Protein AF-A0ABD7RZV9-F1 (afdb_monomer_lite)

pLDDT: mean 81.33, std 14.02, range [40.16, 98.38]

Radius of gyration: 34.51 Å; chains: 1; bounding box: 76×41×91 Å

InterPro domains:
  IPR025518 Protein of unknown function DUF4406 [PF14359] (1-85)

Secondary structure (DSSP, 8-state):
-TTSGGGGHHHHHHHHHHHHHTT-----GGGG---TT--HHHHHHHHHHHHTT-SEEEE-TTGGG-HHHHHHHHHHHHTTPEEEE-TT--SHHHHHHHHHHHHHHHHHTT-----HHHHHHHHHHHHHHHHHHH----TTHHHHHHHHHHHHHHHHHHS-HHHHHHHHHHHHHHHHHHHHT--GGGHHHHHHTTPPPSS---TT----TT-EEE-SSSTT-EEEEEEEETTEEEEEETTSSEEEEETTS---EEPPHHHHHHHHHHHHHHHHHHHHHHHHHT--

Structure (mmCIF, N/CA/C/O backbone):
data_AF-A0ABD7RZV9-F1
#
_entry.id   AF-A0ABD7RZV9-F1
#
loop_
_atom_site.group_PDB
_atom_site.id
_atom_site.type_symbol
_atom_site.label_atom_id
_atom_site.label_alt_id
_atom_site.label_comp_id
_atom_site.label_asym_id
_atom_site.label_entity_id
_atom_site.label_seq_id
_atom_site.pdbx_PDB_ins_code
_atom_site.Cartn_x
_atom_site.Cartn_y
_atom_site.Cartn_z
_atom_site.occupancy
_atom_site.B_iso_or_equiv
_atom_site.auth_seq_id
_atom_site.auth_comp_id
_atom_site.auth_asym_id
_atom_site.auth_atom_id
_atom_site.pdbx_PDB_model_num
ATOM 1 N N . MET A 1 1 ? 38.520 4.201 -22.581 1.00 54.59 1 MET A N 1
ATOM 2 C CA . MET A 1 1 ? 38.656 2.888 -21.893 1.00 54.59 1 MET A CA 1
ATOM 3 C C . MET A 1 1 ? 39.807 2.926 -20.892 1.00 54.59 1 MET A C 1
ATOM 5 O O . MET A 1 1 ? 40.886 3.365 -21.260 1.00 54.59 1 MET A O 1
ATOM 9 N N . THR A 1 2 ? 39.611 2.494 -19.643 1.00 56.56 2 THR A N 1
ATOM 10 C CA . THR A 1 2 ? 40.670 2.506 -18.611 1.00 56.56 2 THR A CA 1
ATOM 11 C C . THR A 1 2 ? 41.682 1.376 -18.841 1.00 56.56 2 THR A C 1
ATOM 13 O O . THR A 1 2 ? 41.276 0.231 -19.028 1.00 56.56 2 THR A O 1
ATOM 16 N N . GLY A 1 3 ? 42.986 1.679 -18.806 1.00 54.19 3 GLY A N 1
ATOM 17 C CA . GLY A 1 3 ? 44.061 0.676 -18.904 1.00 54.19 3 GLY A CA 1
ATOM 18 C C . GLY A 1 3 ? 44.562 0.353 -20.320 1.00 54.19 3 GLY A C 1
ATOM 19 O O . GLY A 1 3 ? 45.281 -0.627 -20.487 1.00 54.19 3 GLY A O 1
ATOM 20 N N . ILE A 1 4 ? 44.198 1.158 -21.324 1.00 60.69 4 ILE A N 1
ATOM 21 C CA . ILE A 1 4 ? 44.723 1.098 -22.700 1.00 60.69 4 ILE A CA 1
ATOM 22 C C . ILE A 1 4 ? 45.396 2.444 -23.005 1.00 60.69 4 ILE A C 1
ATOM 24 O O . ILE A 1 4 ? 44.904 3.477 -22.544 1.00 60.69 4 ILE A O 1
ATOM 28 N N . GLU A 1 5 ? 46.506 2.428 -23.751 1.00 56.06 5 GLU A N 1
ATOM 29 C CA . GLU A 1 5 ? 47.222 3.636 -24.194 1.00 56.06 5 GLU A CA 1
ATOM 30 C C . GLU A 1 5 ? 46.260 4.628 -24.875 1.00 56.06 5 GLU A C 1
ATOM 32 O O . GLU A 1 5 ? 45.360 4.228 -25.621 1.00 56.06 5 GLU A O 1
ATOM 37 N N . ASP A 1 6 ? 46.383 5.911 -24.522 1.00 60.53 6 ASP A N 1
ATOM 38 C CA . ASP A 1 6 ? 45.509 7.011 -24.963 1.00 60.53 6 ASP A CA 1
ATOM 39 C C . ASP A 1 6 ? 44.002 6.734 -24.830 1.00 60.53 6 ASP A C 1
ATOM 41 O O . ASP A 1 6 ? 43.185 7.211 -25.617 1.00 60.53 6 ASP A O 1
ATOM 45 N N . PHE A 1 7 ? 43.614 5.908 -23.851 1.00 67.12 7 PHE A N 1
ATOM 46 C CA . PHE A 1 7 ? 42.230 5.489 -23.604 1.00 67.12 7 PHE A CA 1
ATOM 47 C C . PHE A 1 7 ? 41.534 4.839 -24.814 1.00 67.12 7 PHE A C 1
ATOM 49 O O . PHE A 1 7 ? 40.302 4.709 -24.809 1.00 67.12 7 PHE A O 1
ATOM 56 N N . ASN A 1 8 ? 42.320 4.364 -25.790 1.00 78.56 8 ASN A N 1
ATOM 57 C CA . ASN A 1 8 ? 41.908 3.859 -27.103 1.00 78.56 8 ASN A CA 1
ATOM 58 C C . ASN A 1 8 ? 41.331 4.914 -28.073 1.00 78.56 8 ASN A C 1
ATOM 60 O O . ASN A 1 8 ? 40.741 4.541 -29.090 1.00 78.56 8 ASN A O 1
ATOM 64 N N . PHE A 1 9 ? 41.495 6.213 -27.800 1.00 80.75 9 PHE A N 1
ATOM 65 C CA . PHE A 1 9 ? 40.998 7.286 -28.673 1.00 80.75 9 PHE A CA 1
ATOM 66 C C . PHE A 1 9 ? 41.466 7.179 -30.134 1.00 80.75 9 PHE A C 1
ATOM 68 O O . PHE A 1 9 ? 40.628 7.368 -31.016 1.00 80.75 9 PHE A O 1
ATOM 75 N N . PRO A 1 10 ? 42.724 6.799 -30.449 1.00 84.81 10 PRO A N 1
ATOM 76 C CA . PRO A 1 10 ? 43.156 6.671 -31.842 1.00 84.81 10 PRO A CA 1
ATOM 77 C C . PRO A 1 10 ? 42.338 5.653 -32.648 1.00 84.81 10 PRO A C 1
ATOM 79 O O . PRO A 1 10 ? 41.978 5.918 -33.793 1.00 84.81 10 PRO A O 1
ATOM 82 N N . ALA A 1 11 ? 41.996 4.508 -32.050 1.00 84.75 11 ALA A N 1
ATOM 83 C CA . ALA A 1 11 ? 41.201 3.480 -32.721 1.00 84.75 11 ALA A CA 1
ATOM 84 C C . ALA A 1 11 ? 39.736 3.908 -32.902 1.00 84.75 11 ALA A C 1
ATOM 86 O O . ALA A 1 11 ? 39.142 3.637 -33.944 1.00 84.75 11 ALA A O 1
ATOM 87 N N . PHE A 1 12 ? 39.172 4.602 -31.909 1.00 86.50 12 PHE A N 1
ATOM 88 C CA . PHE A 1 12 ? 37.838 5.196 -32.002 1.00 86.50 12 PHE A CA 1
ATOM 89 C C . PHE A 1 12 ? 37.755 6.237 -33.118 1.00 86.50 12 PHE A C 1
ATOM 91 O O . PHE A 1 12 ? 36.868 6.154 -33.965 1.00 86.50 12 PHE A O 1
ATOM 98 N N . ASN A 1 13 ? 38.716 7.159 -33.171 1.00 89.38 13 ASN A N 1
ATOM 99 C CA . ASN A 1 13 ? 38.743 8.223 -34.170 1.00 89.38 13 ASN A CA 1
ATOM 100 C C . ASN A 1 13 ? 38.945 7.664 -35.584 1.00 89.38 13 ASN A C 1
ATOM 102 O O . ASN A 1 13 ? 38.198 8.017 -36.490 1.00 89.38 13 ASN A O 1
ATOM 106 N N . ALA A 1 14 ? 39.881 6.724 -35.764 1.00 89.75 14 ALA A N 1
ATOM 107 C CA . ALA A 1 14 ? 40.130 6.110 -37.067 1.00 89.75 14 ALA A CA 1
ATOM 108 C C . ALA A 1 14 ? 38.897 5.373 -37.622 1.00 89.75 14 ALA A C 1
ATOM 110 O O . ALA A 1 14 ? 38.581 5.486 -38.809 1.00 89.75 14 ALA A O 1
ATOM 111 N N . GLU A 1 15 ? 38.178 4.630 -36.776 1.00 91.06 15 GLU A N 1
ATOM 112 C CA . GLU A 1 15 ? 36.963 3.936 -37.209 1.00 91.06 15 GLU A CA 1
ATOM 113 C C . GLU A 1 15 ? 35.794 4.906 -37.421 1.00 91.06 15 GLU A C 1
ATOM 115 O O . GLU A 1 15 ? 35.028 4.740 -38.375 1.00 91.06 15 GLU A O 1
ATOM 120 N N . ALA A 1 16 ? 35.674 5.946 -36.588 1.00 90.69 16 ALA A N 1
ATOM 121 C CA . ALA A 1 16 ? 34.673 6.991 -36.767 1.00 90.69 16 ALA A CA 1
ATOM 122 C C . ALA A 1 16 ? 34.855 7.711 -38.108 1.00 90.69 16 ALA A C 1
ATOM 124 O O . ALA A 1 16 ? 33.886 7.874 -38.848 1.00 90.69 16 ALA A O 1
ATOM 125 N N . ASP A 1 17 ? 36.089 8.054 -38.474 1.00 92.12 17 ASP A N 1
ATOM 126 C CA . ASP A 1 17 ? 36.405 8.677 -39.760 1.00 92.12 17 ASP A CA 1
ATOM 127 C C . ASP A 1 17 ? 36.071 7.753 -40.934 1.00 92.12 17 ASP A C 1
ATOM 129 O O . ASP A 1 17 ? 35.474 8.189 -41.922 1.00 92.12 17 ASP A O 1
ATOM 133 N N . ARG A 1 18 ? 36.366 6.452 -40.812 1.00 92.88 18 ARG A N 1
ATOM 134 C CA . ARG A 1 18 ? 36.002 5.452 -41.826 1.00 92.88 18 ARG A CA 1
ATOM 135 C C . ARG A 1 18 ? 34.487 5.361 -42.029 1.00 92.88 18 ARG A C 1
ATOM 137 O O . ARG A 1 18 ? 34.021 5.268 -43.164 1.00 92.88 18 ARG A O 1
ATOM 144 N N . LEU A 1 19 ? 33.714 5.368 -40.944 1.00 91.38 19 LEU A N 1
ATOM 145 C CA . LEU A 1 19 ? 32.250 5.301 -40.987 1.00 91.38 19 LEU A CA 1
ATOM 146 C C . LEU A 1 19 ? 31.634 6.603 -41.519 1.00 91.38 19 LEU A C 1
ATOM 148 O O . LEU A 1 19 ? 30.738 6.547 -42.364 1.00 91.38 19 LEU A O 1
ATOM 152 N N . ARG A 1 20 ? 32.163 7.761 -41.106 1.00 93.62 20 ARG A N 1
ATOM 153 C CA . ARG A 1 20 ? 31.780 9.080 -41.636 1.00 93.62 20 ARG A CA 1
ATOM 154 C C . ARG A 1 20 ? 32.045 9.166 -43.139 1.00 93.62 20 ARG A C 1
ATOM 156 O O . ARG A 1 20 ? 31.161 9.565 -43.892 1.00 93.62 20 ARG A O 1
ATOM 163 N N . ALA A 1 21 ? 33.205 8.695 -43.602 1.00 91.19 21 ALA A N 1
ATOM 164 C CA . ALA A 1 21 ? 33.534 8.615 -45.029 1.00 91.19 21 ALA A CA 1
ATOM 165 C C . ALA A 1 21 ? 32.600 7.673 -45.814 1.00 91.19 21 ALA A C 1
ATOM 167 O O . ALA A 1 21 ? 32.372 7.877 -47.005 1.00 91.19 21 ALA A O 1
ATOM 168 N N . ALA A 1 22 ? 32.026 6.666 -45.151 1.00 88.94 22 ALA A N 1
ATOM 169 C CA . ALA A 1 22 ? 31.010 5.780 -45.716 1.00 88.94 22 ALA A CA 1
ATOM 170 C C . ALA A 1 22 ? 29.576 6.354 -45.650 1.00 88.94 22 ALA A C 1
ATOM 172 O O . ALA A 1 22 ? 28.632 5.655 -46.021 1.00 88.94 22 ALA A O 1
ATOM 173 N N . GLY A 1 23 ? 29.405 7.603 -45.198 1.00 91.31 23 GLY A N 1
ATOM 174 C CA . GLY A 1 23 ? 28.132 8.329 -45.189 1.00 91.31 23 GLY A CA 1
ATOM 175 C C . GLY A 1 23 ? 27.309 8.200 -43.904 1.00 91.31 23 GLY A C 1
ATOM 176 O O . GLY A 1 23 ? 26.142 8.585 -43.902 1.00 91.31 23 GLY A O 1
ATOM 177 N N . TRP A 1 24 ? 27.880 7.662 -42.824 1.00 90.38 24 TRP A N 1
ATOM 178 C CA . TRP A 1 24 ? 27.190 7.554 -41.536 1.00 90.38 24 TRP A CA 1
ATOM 179 C C . TRP A 1 24 ? 27.375 8.819 -40.695 1.00 90.38 24 TRP A C 1
ATOM 181 O O . TRP A 1 24 ? 28.471 9.377 -40.634 1.00 90.38 24 TRP A O 1
ATOM 191 N N . HIS A 1 25 ? 26.324 9.231 -39.982 1.00 89.88 25 HIS A N 1
ATOM 192 C CA . HIS A 1 25 ? 26.490 10.103 -38.818 1.00 89.88 25 HIS A CA 1
ATOM 193 C C . HIS A 1 25 ? 27.041 9.257 -37.670 1.00 89.88 25 HIS A C 1
ATOM 195 O O . HIS A 1 25 ? 26.499 8.190 -37.384 1.00 89.88 25 HIS A O 1
ATOM 201 N N . VAL A 1 26 ? 28.149 9.686 -37.064 1.00 91.69 26 VAL A N 1
ATOM 202 C CA . VAL A 1 26 ? 28.866 8.876 -36.068 1.00 91.69 26 VAL A CA 1
ATOM 203 C C . VAL A 1 26 ? 28.998 9.634 -34.766 1.00 91.69 26 VAL A C 1
ATOM 205 O O . VAL A 1 26 ? 29.705 10.643 -34.695 1.00 91.69 26 VAL A O 1
ATOM 208 N N . GLU A 1 27 ? 28.371 9.055 -33.749 1.00 92.06 27 GLU A N 1
ATOM 209 C CA . GLU A 1 27 ? 28.545 9.404 -32.351 1.00 92.06 27 GLU A CA 1
ATOM 210 C C . GLU A 1 27 ? 29.715 8.624 -31.758 1.00 92.06 27 GLU A C 1
ATOM 212 O O . GLU A 1 27 ? 29.657 7.402 -31.619 1.00 92.06 27 GLU A O 1
ATOM 217 N N . ASN A 1 28 ? 30.806 9.330 -31.462 1.00 88.88 28 ASN A N 1
ATOM 218 C CA . ASN A 1 28 ? 32.051 8.736 -30.996 1.00 88.88 28 ASN A CA 1
ATOM 219 C C . ASN A 1 28 ? 32.328 9.149 -29.538 1.00 88.88 28 ASN A C 1
ATOM 221 O O . ASN A 1 28 ? 32.554 10.334 -29.291 1.00 88.88 28 ASN A O 1
ATOM 225 N N . PRO A 1 29 ? 32.391 8.202 -28.582 1.00 81.12 29 PRO A N 1
ATOM 226 C CA . PRO A 1 29 ? 32.721 8.491 -27.182 1.00 81.12 29 PRO A CA 1
ATOM 227 C C . PRO A 1 29 ? 34.045 9.248 -26.997 1.00 81.12 29 PRO A C 1
ATOM 229 O O . PRO A 1 29 ? 34.197 10.034 -26.064 1.00 81.12 29 PRO A O 1
ATOM 232 N N . ALA A 1 30 ? 35.012 9.053 -27.904 1.00 82.69 30 ALA A N 1
ATOM 233 C CA . ALA A 1 30 ? 36.295 9.752 -27.852 1.00 82.69 30 ALA A CA 1
ATOM 234 C C . ALA A 1 30 ? 36.187 11.261 -28.146 1.00 82.69 30 ALA A C 1
ATOM 236 O O . ALA A 1 30 ? 37.068 12.014 -27.731 1.00 82.69 30 ALA A O 1
ATOM 237 N N . ASP A 1 31 ? 35.106 11.717 -28.791 1.00 81.12 31 ASP A N 1
ATOM 238 C CA . ASP A 1 31 ? 34.886 13.138 -29.093 1.00 81.12 31 ASP A CA 1
ATOM 239 C C . ASP A 1 31 ? 34.596 13.951 -27.813 1.00 81.12 31 ASP A C 1
ATOM 241 O O . ASP A 1 31 ? 34.805 15.164 -27.791 1.00 81.12 31 ASP A O 1
ATOM 245 N N . HIS A 1 32 ? 34.159 13.296 -26.728 1.00 75.94 32 HIS A N 1
ATOM 246 C CA . HIS A 1 32 ? 33.941 13.943 -25.430 1.00 75.94 32 HIS A CA 1
ATOM 247 C C . HIS A 1 32 ? 35.252 14.321 -24.719 1.00 75.94 32 HIS A C 1
ATOM 249 O O . HIS A 1 32 ? 35.274 15.237 -23.898 1.00 75.94 32 HIS A O 1
ATOM 255 N N . GLY A 1 33 ? 36.358 13.651 -25.065 1.00 75.69 33 GLY A N 1
ATOM 256 C CA . GLY A 1 33 ? 37.677 13.909 -24.495 1.00 75.69 33 GLY A CA 1
ATOM 257 C C . GLY A 1 33 ? 37.765 13.647 -22.988 1.00 75.69 33 GLY A C 1
ATOM 258 O O . GLY A 1 33 ? 36.988 12.882 -22.419 1.00 75.69 33 GLY A O 1
ATOM 259 N N . HIS A 1 34 ? 38.760 14.260 -22.345 1.00 75.25 34 HIS A N 1
ATOM 260 C CA . HIS A 1 34 ? 38.922 14.227 -20.893 1.00 75.25 34 HIS A CA 1
ATOM 261 C C . HIS A 1 34 ? 38.313 15.486 -20.269 1.00 75.25 34 HIS A C 1
ATOM 263 O O . HIS A 1 34 ? 38.698 16.602 -20.619 1.00 75.25 34 HIS A O 1
ATOM 269 N N . VAL A 1 35 ? 37.403 15.296 -19.318 1.00 75.75 35 VAL A N 1
ATOM 270 C CA . VAL A 1 35 ? 36.774 16.355 -18.526 1.00 75.75 35 VAL A CA 1
ATOM 271 C C . VAL A 1 35 ? 37.364 16.345 -17.116 1.00 75.75 35 VAL A C 1
ATOM 273 O O . VAL A 1 35 ? 37.349 15.320 -16.430 1.00 75.75 35 VAL A O 1
ATOM 276 N N . ASP A 1 36 ? 37.894 17.489 -16.678 1.00 75.44 36 ASP A N 1
ATOM 277 C CA . ASP A 1 36 ? 38.502 17.631 -15.353 1.00 75.44 36 ASP A CA 1
ATOM 278 C C . ASP A 1 36 ? 37.483 17.363 -14.239 1.00 75.44 36 ASP A C 1
ATOM 280 O O . ASP A 1 36 ? 36.416 17.973 -14.180 1.00 75.44 36 ASP A O 1
ATOM 284 N N . GLY A 1 37 ? 37.830 16.441 -13.337 1.00 74.06 37 GLY A N 1
ATOM 285 C CA . GLY A 1 37 ? 36.985 16.051 -12.206 1.00 74.06 37 GLY A CA 1
ATOM 286 C C . GLY A 1 37 ? 35.845 15.084 -12.542 1.00 74.06 37 GLY A C 1
ATOM 287 O O . GLY A 1 37 ? 35.109 14.718 -11.631 1.00 74.06 37 GLY A O 1
ATOM 288 N N . ALA A 1 38 ? 35.698 14.650 -13.797 1.00 69.00 38 ALA A N 1
ATOM 289 C CA . ALA A 1 38 ? 34.676 13.677 -14.175 1.00 69.00 38 ALA A CA 1
ATOM 290 C C . ALA A 1 38 ? 35.039 12.260 -13.708 1.00 69.00 38 ALA A C 1
ATOM 292 O O . ALA A 1 38 ? 36.156 11.774 -13.920 1.00 69.00 38 ALA A O 1
ATOM 293 N N . GLU A 1 39 ? 34.070 11.571 -13.110 1.00 77.31 39 GLU A N 1
ATOM 294 C CA . GLU A 1 39 ? 34.203 10.173 -12.721 1.00 77.31 39 GLU A CA 1
ATOM 295 C C . GLU A 1 39 ? 33.678 9.239 -13.818 1.00 77.31 39 GLU A C 1
ATOM 297 O O . GLU A 1 39 ? 32.959 9.630 -14.735 1.00 77.31 39 GLU A O 1
ATOM 302 N N . TRP A 1 40 ? 33.991 7.945 -13.709 1.00 75.75 40 TRP A N 1
ATOM 303 C CA . TRP A 1 40 ? 33.533 6.927 -14.664 1.00 75.75 40 TRP A CA 1
ATOM 304 C C . TRP A 1 40 ? 32.010 6.941 -14.891 1.00 75.75 40 TRP A C 1
ATOM 306 O O . TRP A 1 40 ? 31.549 6.668 -15.998 1.00 75.75 40 TRP A O 1
ATOM 316 N N . ALA A 1 41 ? 31.231 7.267 -13.856 1.00 73.44 41 ALA A N 1
ATOM 317 C CA . ALA A 1 41 ? 29.778 7.364 -13.953 1.00 73.44 41 ALA A CA 1
ATOM 318 C C . ALA A 1 41 ? 29.308 8.545 -14.821 1.00 73.44 41 ALA A C 1
ATOM 320 O O . ALA A 1 41 ? 28.238 8.453 -15.421 1.00 73.44 41 ALA A O 1
ATOM 321 N N . ASP A 1 42 ? 30.082 9.627 -14.907 1.00 77.00 42 ASP A N 1
ATOM 322 C CA . ASP A 1 42 ? 29.744 10.801 -15.717 1.00 77.00 42 ASP A CA 1
ATOM 323 C C . ASP A 1 42 ? 29.959 10.511 -17.202 1.00 77.00 42 ASP A C 1
ATOM 325 O O . ASP A 1 42 ? 29.051 10.731 -18.005 1.00 77.00 42 ASP A O 1
ATOM 329 N N . TYR A 1 43 ? 31.095 9.892 -17.543 1.00 78.00 43 TYR A N 1
ATOM 330 C CA . TYR A 1 43 ? 31.360 9.397 -18.898 1.00 78.00 43 TYR A CA 1
ATOM 331 C C . TYR A 1 43 ? 30.299 8.390 -19.344 1.00 78.00 43 TYR A C 1
ATOM 333 O O . TYR A 1 43 ? 29.726 8.526 -20.418 1.00 78.00 43 TYR A O 1
ATOM 341 N N . LEU A 1 44 ? 29.942 7.436 -18.478 1.00 78.50 44 LEU A N 1
ATOM 342 C CA . LEU A 1 44 ? 28.918 6.449 -18.810 1.00 78.50 44 LEU A CA 1
ATOM 343 C C . LEU A 1 44 ? 27.535 7.081 -19.038 1.00 78.50 44 LEU A C 1
ATOM 345 O O . LEU A 1 44 ? 26.809 6.661 -19.934 1.00 78.50 44 LEU A O 1
ATOM 349 N N . ARG A 1 45 ? 27.141 8.084 -18.240 1.00 77.75 45 ARG A N 1
ATOM 350 C CA . ARG A 1 45 ? 25.872 8.804 -18.454 1.00 77.75 45 ARG A CA 1
ATOM 351 C C . ARG A 1 45 ? 25.864 9.545 -19.783 1.00 77.75 45 ARG A C 1
ATOM 353 O O . ARG A 1 45 ? 24.846 9.520 -20.473 1.00 77.75 45 ARG A O 1
ATOM 360 N N . TYR A 1 46 ? 26.977 10.189 -20.122 1.00 80.00 46 TYR A N 1
ATOM 361 C CA . TYR A 1 46 ? 27.143 10.852 -21.407 1.00 80.00 46 TYR A CA 1
ATOM 362 C C . TYR A 1 46 ? 27.009 9.852 -22.562 1.00 80.00 46 TYR A C 1
ATOM 364 O O . TYR A 1 46 ? 26.186 10.060 -23.455 1.00 80.00 46 TYR A O 1
ATOM 372 N N . ASP A 1 47 ? 27.728 8.731 -22.492 1.00 82.19 47 ASP A N 1
ATOM 373 C CA . ASP A 1 47 ? 27.735 7.704 -23.536 1.00 82.19 47 ASP A CA 1
ATOM 374 C C . ASP A 1 47 ? 26.354 7.054 -23.712 1.00 82.19 47 ASP A C 1
ATOM 376 O O . ASP A 1 47 ? 25.880 6.914 -24.838 1.00 82.19 47 ASP A O 1
ATOM 380 N N . ILE A 1 48 ? 25.639 6.753 -22.619 1.00 84.38 48 ILE A N 1
ATOM 381 C CA . ILE A 1 48 ? 24.260 6.233 -22.675 1.00 84.38 48 ILE A CA 1
ATOM 382 C C . ILE A 1 48 ? 23.308 7.250 -23.314 1.00 84.38 48 ILE A C 1
ATOM 384 O O . ILE A 1 48 ? 22.461 6.873 -24.127 1.00 84.38 48 ILE A O 1
ATOM 388 N N . TRP A 1 49 ? 23.432 8.536 -22.969 1.00 81.38 49 TRP A N 1
ATOM 389 C CA . TRP A 1 49 ? 22.597 9.580 -23.561 1.00 81.38 49 TRP A CA 1
ATOM 390 C C . TRP A 1 49 ? 22.836 9.711 -25.070 1.00 81.38 49 TRP A C 1
ATOM 392 O O . TRP A 1 49 ? 21.867 9.777 -25.825 1.00 81.38 49 TRP A O 1
ATOM 402 N N . ARG A 1 50 ? 24.098 9.687 -25.526 1.00 84.38 50 ARG A N 1
ATOM 403 C CA . ARG A 1 50 ? 24.423 9.692 -26.965 1.00 84.38 50 ARG A CA 1
ATOM 404 C C . ARG A 1 50 ? 23.912 8.432 -27.650 1.00 84.38 50 ARG A C 1
ATOM 406 O O . ARG A 1 50 ? 23.264 8.529 -28.688 1.00 84.38 50 ARG A O 1
ATOM 413 N N . LEU A 1 51 ? 24.133 7.266 -27.046 1.00 88.50 51 LEU A N 1
ATOM 414 C CA . LEU A 1 51 ? 23.693 5.983 -27.585 1.00 88.50 51 LEU A CA 1
ATOM 415 C C . LEU A 1 51 ? 22.179 5.946 -27.821 1.00 88.50 51 LEU A C 1
ATOM 417 O O . LEU A 1 51 ? 21.743 5.445 -28.853 1.00 88.50 51 LEU A O 1
ATOM 421 N N . ALA A 1 52 ? 21.386 6.526 -26.915 1.00 83.00 52 ALA A N 1
ATOM 422 C CA . ALA A 1 52 ? 19.930 6.606 -27.047 1.00 83.00 52 ALA A CA 1
ATOM 423 C C . ALA A 1 52 ? 19.456 7.427 -28.265 1.00 83.00 52 ALA A C 1
ATOM 425 O O . ALA A 1 52 ? 18.291 7.329 -28.648 1.00 83.00 52 ALA A O 1
ATOM 426 N N . THR A 1 53 ? 20.334 8.232 -28.872 1.00 84.38 53 THR A N 1
ATOM 427 C CA . THR A 1 53 ? 20.047 8.990 -30.102 1.00 84.38 53 THR A CA 1
ATOM 428 C C . THR A 1 53 ? 20.429 8.249 -31.386 1.00 84.38 53 THR A C 1
ATOM 430 O O . THR A 1 53 ? 20.126 8.737 -32.470 1.00 84.38 53 THR A O 1
ATOM 433 N N . CYS A 1 54 ? 21.072 7.084 -31.284 1.00 88.38 54 CYS A N 1
ATOM 434 C CA . CYS A 1 54 ? 21.578 6.318 -32.421 1.00 88.38 54 CYS A CA 1
ATOM 435 C C . CYS A 1 54 ? 20.610 5.202 -32.850 1.00 88.38 54 CYS A C 1
ATOM 437 O O . CYS A 1 54 ? 19.857 4.659 -32.047 1.00 88.38 54 CYS A O 1
ATOM 439 N N . GLU A 1 55 ? 20.705 4.761 -34.107 1.00 88.38 55 GLU A N 1
ATOM 440 C CA . GLU A 1 55 ? 19.953 3.604 -34.629 1.00 88.38 55 GLU A CA 1
ATOM 441 C C . GLU A 1 55 ? 20.769 2.298 -34.654 1.00 88.38 55 GLU A C 1
ATOM 443 O O . GLU A 1 55 ? 20.238 1.202 -34.879 1.00 88.38 55 GLU A O 1
ATOM 448 N N . ALA A 1 56 ? 22.085 2.400 -34.467 1.00 91.00 56 ALA A N 1
ATOM 449 C CA . ALA A 1 56 ? 23.013 1.279 -34.478 1.00 91.00 56 ALA A CA 1
ATOM 450 C C . ALA A 1 56 ? 24.176 1.518 -33.511 1.00 91.00 56 ALA A C 1
ATOM 452 O O . ALA A 1 56 ? 24.606 2.654 -33.321 1.00 91.00 56 ALA A O 1
ATOM 453 N N . ILE A 1 57 ? 24.714 0.434 -32.953 1.00 93.56 57 ILE A N 1
ATOM 454 C CA . ILE A 1 57 ? 25.973 0.440 -32.202 1.00 93.56 57 ILE A CA 1
ATOM 455 C C . ILE A 1 57 ? 27.041 -0.294 -33.015 1.00 93.56 57 ILE A C 1
ATOM 457 O O . ILE A 1 57 ? 26.765 -1.339 -33.608 1.00 93.56 57 ILE A O 1
ATOM 461 N N . HIS A 1 58 ? 28.258 0.249 -33.068 1.00 93.12 58 HIS A N 1
ATOM 462 C CA . HIS A 1 58 ? 29.372 -0.333 -33.819 1.00 93.12 58 HIS A CA 1
ATOM 463 C C . HIS A 1 58 ? 30.561 -0.614 -32.900 1.00 93.12 58 HIS A C 1
ATOM 465 O O . HIS A 1 58 ? 31.100 0.295 -32.275 1.00 93.12 58 HIS A O 1
ATOM 471 N N . LEU A 1 59 ? 30.956 -1.883 -32.800 1.00 93.06 59 LEU A N 1
ATOM 472 C CA . LEU A 1 59 ? 31.857 -2.379 -31.760 1.00 93.06 59 LEU A CA 1
ATOM 473 C C . LEU A 1 59 ? 33.267 -2.640 -32.286 1.00 93.06 59 LEU A C 1
ATOM 475 O O . LEU A 1 59 ? 33.457 -3.310 -33.302 1.00 93.06 59 LEU A O 1
ATOM 479 N N . LEU A 1 60 ? 34.264 -2.148 -31.549 1.00 91.00 60 LEU A N 1
ATOM 480 C CA . LEU A 1 60 ? 35.686 -2.339 -31.841 1.00 91.00 60 LEU A CA 1
ATOM 481 C C . LEU A 1 60 ? 36.236 -3.657 -31.258 1.00 91.00 60 LEU A C 1
ATOM 483 O O . LEU A 1 60 ? 35.647 -4.227 -30.333 1.00 91.00 60 LEU A O 1
ATOM 487 N N . PRO A 1 61 ? 37.384 -4.161 -31.754 1.00 89.56 61 PRO A N 1
ATOM 488 C CA . PRO A 1 61 ? 38.028 -5.342 -31.187 1.00 89.56 61 PRO A CA 1
ATOM 489 C C . PRO A 1 61 ? 38.293 -5.207 -29.682 1.00 89.56 61 PRO A C 1
ATOM 491 O O . PRO A 1 61 ? 38.791 -4.188 -29.210 1.00 89.56 61 PRO A O 1
ATOM 494 N N . GLY A 1 62 ? 37.969 -6.254 -28.919 1.00 82.88 62 GLY A N 1
ATOM 495 C CA . GLY A 1 62 ? 38.154 -6.276 -27.465 1.00 82.88 62 GLY A CA 1
ATOM 496 C C . GLY A 1 62 ? 37.037 -5.618 -26.646 1.00 82.88 62 GLY A C 1
ATOM 497 O O . GLY A 1 62 ? 37.167 -5.562 -25.420 1.00 82.88 62 GLY A O 1
ATOM 498 N N . TRP A 1 63 ? 35.940 -5.172 -27.276 1.00 87.00 63 TRP A N 1
ATOM 499 C CA . TRP A 1 63 ? 34.792 -4.535 -26.612 1.00 87.00 63 TRP A CA 1
ATOM 500 C C . TRP A 1 63 ? 34.262 -5.322 -25.399 1.00 87.00 63 TRP A C 1
ATOM 502 O O . TRP A 1 63 ? 33.942 -4.733 -24.369 1.00 87.00 63 TRP A O 1
ATOM 512 N N . GLN A 1 64 ? 34.266 -6.655 -25.455 1.00 81.94 64 GLN A N 1
ATOM 513 C CA . GLN A 1 64 ? 33.775 -7.549 -24.401 1.00 81.94 64 GLN A CA 1
ATOM 514 C C . GLN A 1 64 ? 34.565 -7.453 -23.082 1.00 81.94 64 GLN A C 1
ATOM 516 O O . GLN A 1 64 ? 34.080 -7.833 -22.011 1.00 81.94 64 GLN A O 1
ATOM 521 N N . LYS A 1 65 ? 35.796 -6.934 -23.138 1.00 79.69 65 LYS A N 1
ATOM 522 C CA . LYS A 1 65 ? 36.635 -6.697 -21.954 1.00 79.69 65 LYS A CA 1
ATOM 523 C C . LYS A 1 65 ? 36.289 -5.375 -21.265 1.00 79.69 65 LYS A C 1
ATOM 525 O O . LYS A 1 65 ? 36.599 -5.205 -20.089 1.00 79.69 65 LYS A O 1
ATOM 530 N N . CYS A 1 66 ? 35.621 -4.456 -21.963 1.00 79.19 66 CYS A N 1
ATOM 531 C CA . CYS A 1 66 ? 35.217 -3.167 -21.422 1.00 79.19 66 CYS A CA 1
ATOM 532 C C . CYS A 1 66 ? 33.881 -3.286 -20.677 1.00 79.19 66 CYS A C 1
ATOM 534 O O . CYS A 1 66 ? 32.877 -3.751 -21.215 1.00 79.19 66 CYS A O 1
ATOM 536 N N . ARG A 1 67 ? 33.856 -2.844 -19.414 1.00 78.44 67 ARG A N 1
ATOM 537 C CA . ARG A 1 67 ? 32.631 -2.840 -18.601 1.00 78.44 67 ARG A CA 1
ATOM 538 C C . ARG A 1 67 ? 31.554 -1.914 -19.180 1.00 78.44 67 ARG A C 1
ATOM 540 O O . ARG A 1 67 ? 30.397 -2.308 -19.185 1.00 78.44 67 ARG A O 1
ATOM 547 N N . GLY A 1 68 ? 31.940 -0.732 -19.668 1.00 80.12 68 GLY A N 1
ATOM 548 C CA . GLY A 1 68 ? 31.023 0.238 -20.286 1.00 80.12 68 GLY A CA 1
ATOM 549 C C . GLY A 1 68 ? 30.435 -0.277 -21.599 1.00 80.12 68 GLY A C 1
ATOM 550 O O . GLY A 1 68 ? 29.221 -0.389 -21.712 1.00 80.12 68 GLY A O 1
ATOM 551 N N . ALA A 1 69 ? 31.288 -0.745 -22.518 1.00 84.00 69 ALA A N 1
ATOM 552 C CA . ALA A 1 69 ? 30.841 -1.243 -23.822 1.00 84.00 69 ALA A CA 1
ATOM 553 C C . ALA A 1 69 ? 29.853 -2.417 -23.708 1.00 84.00 69 ALA A C 1
ATOM 555 O O . ALA A 1 69 ? 28.890 -2.492 -24.458 1.00 84.00 69 ALA A O 1
ATOM 556 N N . LYS A 1 70 ? 30.035 -3.324 -22.736 1.00 85.12 70 LYS A N 1
ATOM 557 C CA . LYS A 1 70 ? 29.055 -4.396 -22.484 1.00 85.12 70 LYS A CA 1
ATOM 558 C C . LYS A 1 70 ? 27.680 -3.869 -22.069 1.00 85.12 70 LYS A C 1
ATOM 560 O O . LYS A 1 70 ? 26.671 -4.442 -22.468 1.00 85.12 70 LYS A O 1
ATOM 565 N N . LEU A 1 71 ? 27.642 -2.807 -21.265 1.00 82.88 71 LEU A N 1
ATOM 566 C CA . LEU A 1 71 ? 26.391 -2.186 -20.838 1.00 82.88 71 LEU A CA 1
ATOM 567 C C . LEU A 1 71 ? 25.712 -1.456 -22.003 1.00 82.88 71 LEU A C 1
ATOM 569 O O . LEU A 1 71 ? 24.510 -1.600 -22.195 1.00 82.88 71 LEU A O 1
ATOM 573 N N . GLU A 1 72 ? 26.484 -0.736 -22.813 1.00 88.06 72 GLU A N 1
ATOM 574 C CA . GLU A 1 72 ? 26.000 -0.062 -24.022 1.00 88.06 72 GLU A CA 1
ATOM 575 C C . GLU A 1 72 ? 25.423 -1.055 -25.037 1.00 88.06 72 GLU A C 1
ATOM 577 O O . GLU A 1 72 ? 24.337 -0.831 -25.558 1.00 88.06 72 GLU A O 1
ATOM 582 N N . VAL A 1 73 ? 26.085 -2.194 -25.267 1.00 88.56 73 VAL A N 1
ATOM 583 C CA . VAL A 1 73 ? 25.563 -3.260 -26.142 1.00 88.56 73 VAL A CA 1
ATOM 584 C C . VAL A 1 73 ? 24.234 -3.801 -25.632 1.00 88.56 73 VAL A C 1
ATOM 586 O O . VAL A 1 73 ? 23.301 -3.972 -26.414 1.00 88.56 73 VAL A O 1
ATOM 589 N N . HIS A 1 74 ? 24.119 -4.020 -24.322 1.00 84.31 74 HIS A N 1
ATOM 590 C CA . HIS A 1 74 ? 22.868 -4.465 -23.719 1.00 84.31 74 HIS A CA 1
ATOM 591 C C . HIS A 1 74 ? 21.736 -3.444 -23.920 1.00 84.31 74 HIS A C 1
ATOM 593 O O . HIS A 1 74 ? 20.645 -3.816 -24.350 1.00 84.31 74 HIS A O 1
ATOM 599 N N . ILE A 1 75 ? 22.002 -2.156 -23.676 1.00 84.44 75 ILE A N 1
ATOM 600 C CA . ILE A 1 75 ? 21.033 -1.073 -23.903 1.00 84.44 75 ILE A CA 1
ATOM 601 C C . ILE A 1 75 ? 20.642 -1.005 -25.384 1.00 84.44 75 ILE A C 1
ATOM 603 O O . ILE A 1 75 ? 19.456 -0.980 -25.700 1.00 84.44 75 ILE A O 1
ATOM 607 N N . ALA A 1 76 ? 21.617 -1.043 -26.294 1.00 87.12 76 ALA A N 1
ATOM 608 C CA . ALA A 1 76 ? 21.372 -0.986 -27.731 1.00 87.12 76 ALA A CA 1
ATOM 609 C C . ALA A 1 76 ? 20.463 -2.133 -28.200 1.00 87.12 76 ALA A C 1
ATOM 611 O O . ALA A 1 76 ? 19.514 -1.911 -28.952 1.00 87.12 76 ALA A O 1
ATOM 612 N N . LYS A 1 77 ? 20.693 -3.351 -27.701 1.00 84.44 77 LYS A N 1
ATOM 613 C CA . LYS A 1 77 ? 19.831 -4.506 -27.974 1.00 84.44 77 LYS A CA 1
ATOM 614 C C . LYS A 1 77 ? 18.424 -4.348 -27.418 1.00 84.44 77 LYS A C 1
ATOM 616 O O . LYS A 1 77 ? 17.466 -4.611 -28.141 1.00 84.44 77 LYS A O 1
ATOM 621 N N . ALA A 1 78 ? 18.292 -3.895 -26.171 1.00 80.12 78 ALA A N 1
ATOM 622 C CA . ALA A 1 78 ? 16.989 -3.649 -25.553 1.00 80.12 78 ALA A CA 1
ATOM 623 C C . ALA A 1 78 ? 16.172 -2.592 -26.321 1.00 80.12 78 ALA A C 1
ATOM 625 O O . ALA A 1 78 ? 14.952 -2.701 -26.411 1.00 80.12 78 ALA A O 1
ATOM 626 N N . LEU A 1 79 ? 16.847 -1.610 -26.926 1.00 80.31 79 LEU A N 1
ATOM 627 C CA . LEU A 1 79 ? 16.246 -0.599 -27.802 1.00 80.31 79 LEU A CA 1
ATOM 628 C C . LEU A 1 79 ? 15.997 -1.094 -29.242 1.00 80.31 79 LEU A C 1
ATOM 630 O O . LEU A 1 79 ? 15.483 -0.340 -30.067 1.00 80.31 79 LEU A O 1
ATOM 634 N N . GLY A 1 80 ? 16.351 -2.341 -29.572 1.00 83.44 80 GLY A N 1
ATOM 635 C CA . GLY A 1 80 ? 16.192 -2.908 -30.915 1.00 83.44 80 GLY A CA 1
ATOM 636 C C . GLY A 1 80 ? 17.151 -2.326 -31.962 1.00 83.44 80 GLY A C 1
ATOM 637 O O . GLY A 1 80 ? 16.879 -2.405 -33.162 1.00 83.44 80 GLY A O 1
ATOM 638 N N . MET A 1 81 ? 18.264 -1.728 -31.531 1.00 88.56 81 MET A N 1
ATOM 639 C CA . MET A 1 81 ? 19.269 -1.136 -32.415 1.00 88.56 81 MET A CA 1
ATOM 640 C C . MET A 1 81 ? 20.078 -2.212 -33.145 1.00 88.56 81 MET A C 1
ATOM 642 O O . MET A 1 81 ? 20.269 -3.333 -32.667 1.00 88.56 81 MET A O 1
ATOM 646 N N . LYS A 1 82 ? 20.624 -1.862 -34.314 1.00 89.50 82 LYS A N 1
ATOM 647 C CA . LYS A 1 82 ? 21.489 -2.779 -35.073 1.00 89.50 82 LYS A CA 1
ATOM 648 C C . LYS A 1 82 ? 22.875 -2.854 -34.431 1.00 89.50 82 LYS A C 1
ATOM 650 O O . LYS A 1 82 ? 23.577 -1.848 -34.384 1.00 89.50 82 LYS A O 1
ATOM 655 N N . VAL A 1 83 ? 23.301 -4.047 -34.018 1.00 90.56 83 VAL A N 1
ATOM 656 C CA . VAL A 1 83 ? 24.679 -4.289 -33.561 1.00 90.56 83 VAL A CA 1
ATOM 657 C C . VAL A 1 83 ? 25.571 -4.588 -34.766 1.00 90.56 83 VAL A C 1
ATOM 659 O O . VAL A 1 83 ? 25.279 -5.467 -35.580 1.00 90.56 83 VAL A O 1
ATOM 662 N N . ARG A 1 84 ? 26.652 -3.822 -34.911 1.00 89.81 84 ARG A N 1
ATOM 663 C CA . ARG A 1 84 ? 27.650 -3.953 -35.977 1.00 89.81 84 ARG A CA 1
ATOM 664 C C . ARG A 1 84 ? 29.038 -4.101 -35.369 1.00 89.81 84 ARG A C 1
ATOM 666 O O . ARG A 1 84 ? 29.294 -3.660 -34.254 1.00 89.81 84 ARG A O 1
ATOM 673 N N . TYR A 1 85 ? 29.943 -4.706 -36.125 1.00 90.44 85 TYR A N 1
ATOM 674 C CA . TYR A 1 85 ? 31.290 -5.026 -35.667 1.00 90.44 85 TYR A CA 1
ATOM 675 C C . TYR A 1 85 ? 32.315 -4.459 -36.640 1.00 90.44 85 TYR A C 1
ATOM 677 O O . TYR A 1 85 ? 32.177 -4.606 -37.860 1.00 90.44 85 TYR A O 1
ATOM 685 N N . ALA A 1 86 ? 33.347 -3.817 -36.103 1.00 89.81 86 ALA A N 1
ATOM 686 C CA . ALA A 1 86 ? 34.539 -3.481 -36.861 1.00 89.81 86 ALA A CA 1
ATOM 687 C C . ALA A 1 86 ? 35.306 -4.757 -37.234 1.00 89.81 86 ALA A C 1
ATOM 689 O O . ALA A 1 86 ? 35.118 -5.830 -36.651 1.00 89.81 86 ALA A O 1
ATOM 690 N N . HIS A 1 87 ? 36.196 -4.647 -38.217 1.00 86.44 87 HIS A N 1
ATOM 691 C CA . HIS A 1 87 ? 37.020 -5.778 -38.624 1.00 86.44 87 HIS A CA 1
ATOM 692 C C . HIS A 1 87 ? 37.850 -6.305 -37.437 1.00 86.44 87 HIS A C 1
ATOM 694 O O . HIS A 1 87 ? 38.521 -5.536 -36.753 1.00 86.44 87 HIS A O 1
ATOM 700 N N . GLY A 1 88 ? 37.791 -7.618 -37.188 1.00 83.06 88 GLY A N 1
ATOM 701 C CA . GLY A 1 88 ? 38.493 -8.267 -36.074 1.00 83.06 88 GLY A CA 1
ATOM 702 C C . GLY A 1 88 ? 37.797 -8.169 -34.711 1.00 83.06 88 GLY A C 1
ATOM 703 O O . GLY A 1 88 ? 38.342 -8.664 -33.725 1.00 83.06 88 GLY A O 1
ATOM 704 N N . ALA A 1 89 ? 36.611 -7.557 -34.625 1.00 85.75 89 ALA A N 1
ATOM 705 C CA . ALA A 1 89 ? 35.793 -7.613 -33.419 1.00 85.75 89 ALA A CA 1
ATOM 706 C C . ALA A 1 89 ? 35.038 -8.948 -33.329 1.00 85.75 89 ALA A C 1
ATOM 708 O O . ALA A 1 89 ? 34.591 -9.489 -34.338 1.00 85.75 89 ALA A O 1
ATOM 709 N N . ASP A 1 90 ? 34.926 -9.481 -32.112 1.00 80.50 90 ASP A N 1
ATOM 710 C CA . ASP A 1 90 ? 34.322 -10.787 -31.847 1.00 80.50 90 ASP A CA 1
ATOM 711 C C . ASP A 1 90 ? 32.795 -10.656 -31.661 1.00 80.50 90 ASP A C 1
ATOM 713 O O . ASP A 1 90 ? 32.368 -10.020 -30.688 1.00 80.50 90 ASP A O 1
ATOM 717 N N . PRO A 1 91 ? 31.968 -11.232 -32.559 1.00 76.06 91 PRO A N 1
ATOM 718 C CA . PRO A 1 91 ? 30.513 -11.207 -32.445 1.00 76.06 91 PRO A CA 1
ATOM 719 C C . PRO A 1 91 ? 29.961 -12.276 -31.490 1.00 76.06 91 PRO A C 1
ATOM 721 O O . PRO A 1 91 ? 28.833 -12.148 -31.024 1.00 76.06 91 PRO A O 1
ATOM 724 N N . ALA A 1 92 ? 30.724 -13.325 -31.156 1.00 65.94 92 ALA A N 1
ATOM 725 C CA . ALA A 1 92 ? 30.228 -14.431 -30.330 1.00 65.94 92 ALA A CA 1
ATOM 726 C C . ALA A 1 92 ? 29.993 -14.015 -28.867 1.00 65.94 92 ALA A C 1
ATOM 728 O O . ALA A 1 92 ? 29.114 -14.554 -28.195 1.00 65.94 92 ALA A O 1
ATOM 729 N N . ALA A 1 93 ? 30.739 -13.015 -28.389 1.00 64.44 93 ALA A N 1
ATOM 730 C CA . ALA A 1 93 ? 30.587 -12.459 -27.045 1.00 64.44 93 ALA A CA 1
ATOM 731 C C . ALA A 1 93 ? 29.222 -11.781 -26.821 1.00 64.44 93 ALA A C 1
ATOM 733 O O . ALA A 1 93 ? 28.782 -11.638 -25.682 1.00 64.44 93 ALA A O 1
ATOM 734 N N . ASP A 1 94 ? 28.538 -11.401 -27.899 1.00 62.62 94 ASP A N 1
ATOM 735 C CA . ASP A 1 94 ? 27.240 -10.742 -27.845 1.00 62.62 94 ASP A CA 1
ATOM 736 C C . ASP A 1 94 ? 26.086 -11.711 -27.533 1.00 62.62 94 ASP A C 1
ATOM 738 O O . ASP A 1 94 ? 25.172 -11.373 -26.783 1.00 62.62 94 ASP A O 1
ATOM 742 N N . LEU A 1 95 ? 26.179 -12.962 -27.999 1.00 61.62 95 LEU A N 1
ATOM 743 C CA . LEU A 1 95 ? 25.215 -14.021 -27.664 1.00 61.62 95 LEU A CA 1
ATOM 744 C C . LEU A 1 95 ? 25.255 -14.407 -26.177 1.00 61.62 95 LEU A C 1
ATOM 74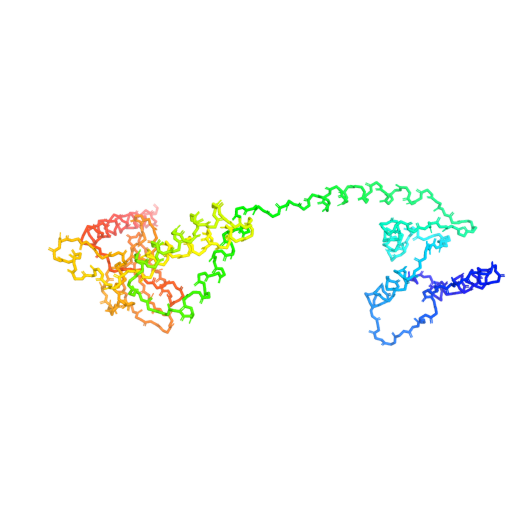6 O O . LEU A 1 95 ? 24.255 -14.846 -25.614 1.00 61.62 95 LEU A O 1
ATOM 750 N N . MET A 1 96 ? 26.410 -14.254 -25.522 1.00 60.59 96 MET A N 1
ATOM 751 C CA . MET A 1 96 ? 26.542 -14.517 -24.083 1.00 60.59 96 MET A CA 1
ATOM 752 C C . MET A 1 96 ? 25.889 -13.424 -23.227 1.00 60.59 96 MET A C 1
ATOM 754 O O . MET A 1 96 ? 25.433 -13.711 -22.121 1.00 60.59 96 MET A O 1
ATOM 758 N N . ILE A 1 97 ? 25.824 -12.184 -23.730 1.00 61.31 97 ILE A N 1
ATOM 759 C CA . ILE A 1 97 ? 25.079 -11.097 -23.081 1.00 61.31 97 ILE A CA 1
ATOM 760 C C . ILE A 1 97 ? 23.578 -11.383 -23.147 1.00 61.31 97 ILE A C 1
ATOM 762 O O . ILE A 1 97 ? 22.902 -11.175 -22.143 1.00 61.31 97 ILE A O 1
ATOM 766 N N . ASP A 1 98 ? 23.082 -11.927 -24.263 1.00 61.75 98 ASP A N 1
ATOM 767 C CA . ASP A 1 98 ? 21.666 -12.291 -24.417 1.00 61.75 98 ASP A CA 1
ATOM 768 C C . ASP A 1 98 ? 21.217 -13.309 -23.370 1.00 61.75 98 ASP A C 1
ATOM 770 O O . ASP A 1 98 ? 20.196 -13.112 -22.733 1.00 61.75 98 ASP A O 1
ATOM 774 N N . GLN A 1 99 ? 22.021 -14.333 -23.076 1.00 62.22 99 GLN A N 1
ATOM 775 C CA . GLN A 1 99 ? 21.650 -15.344 -22.075 1.00 62.22 99 GLN A CA 1
ATOM 776 C C . GLN A 1 99 ? 21.538 -14.781 -20.644 1.00 62.22 99 GLN A C 1
ATOM 778 O O . GLN A 1 99 ? 20.696 -15.224 -19.863 1.00 62.22 99 GLN A O 1
ATOM 783 N N . GLY A 1 100 ? 22.375 -13.800 -20.286 1.00 58.56 100 GLY A N 1
ATOM 784 C CA . GLY A 1 100 ? 22.276 -13.092 -19.003 1.00 58.56 100 GLY A CA 1
ATOM 785 C C . GLY A 1 100 ? 21.159 -12.042 -18.984 1.00 58.56 100 GLY A C 1
ATOM 786 O O . GLY A 1 100 ? 20.505 -11.850 -17.959 1.00 58.56 100 GLY A O 1
ATOM 787 N N . ALA A 1 101 ? 20.920 -11.393 -20.125 1.00 56.56 101 ALA A N 1
ATOM 788 C CA . ALA A 1 101 ? 19.835 -10.447 -20.340 1.00 56.56 101 ALA A CA 1
ATOM 789 C C . ALA A 1 101 ? 18.470 -11.133 -20.305 1.00 56.56 101 ALA A C 1
ATOM 791 O O . ALA A 1 101 ? 17.571 -10.593 -19.685 1.00 56.56 101 ALA A O 1
ATOM 792 N N . ASP A 1 102 ? 18.321 -12.326 -20.878 1.00 55.81 102 ASP A N 1
ATOM 793 C CA . ASP A 1 102 ? 17.087 -13.116 -20.859 1.00 55.81 102 ASP A CA 1
ATOM 794 C C . ASP A 1 102 ? 16.686 -13.482 -19.425 1.00 55.81 102 ASP A C 1
ATOM 796 O O . ASP A 1 102 ? 15.515 -13.396 -19.062 1.00 55.81 102 ASP A O 1
ATOM 800 N N . PHE A 1 103 ? 17.660 -13.811 -18.569 1.00 53.78 103 PHE A N 1
ATOM 801 C CA . PHE A 1 103 ? 17.421 -14.058 -17.144 1.00 53.78 103 PHE A CA 1
ATOM 802 C C . PHE A 1 103 ? 16.988 -12.782 -16.401 1.00 53.78 103 PHE A C 1
ATOM 804 O O . PHE A 1 103 ? 16.029 -12.801 -15.627 1.00 53.78 103 PHE A O 1
ATOM 811 N N . LEU A 1 104 ? 17.654 -11.654 -16.672 1.00 52.25 104 LEU A N 1
ATOM 812 C CA . LEU A 1 104 ? 17.322 -10.363 -16.067 1.00 52.25 104 LEU A CA 1
ATOM 813 C C . LEU A 1 104 ? 15.987 -9.804 -16.590 1.00 52.25 104 LEU A C 1
ATOM 815 O O . LEU A 1 104 ? 15.215 -9.261 -15.811 1.00 52.25 104 LEU A O 1
ATOM 819 N N . MET A 1 105 ? 15.680 -9.980 -17.875 1.00 50.16 105 MET A N 1
ATOM 820 C CA . MET A 1 105 ? 14.417 -9.617 -18.522 1.00 50.16 105 MET A CA 1
ATOM 821 C C . MET A 1 105 ? 13.277 -10.507 -18.038 1.00 50.16 105 MET A C 1
ATOM 823 O O . MET A 1 105 ? 12.181 -10.005 -17.843 1.00 50.16 105 MET A O 1
ATOM 827 N N . MET A 1 106 ? 13.517 -11.790 -17.755 1.00 49.69 106 MET A N 1
ATOM 828 C CA . MET A 1 106 ? 12.538 -12.648 -17.083 1.00 49.69 106 MET A CA 1
ATOM 829 C C . MET A 1 106 ? 12.258 -12.183 -15.642 1.00 49.69 106 MET A C 1
ATOM 831 O O . MET A 1 106 ? 11.122 -12.294 -15.190 1.00 49.69 106 MET A O 1
ATOM 835 N N . GLN A 1 107 ? 13.246 -11.617 -14.934 1.00 45.50 107 GLN A N 1
ATOM 836 C CA . GLN A 1 107 ? 13.046 -10.991 -13.615 1.00 45.50 107 GLN A CA 1
ATOM 837 C C . GLN A 1 107 ? 12.403 -9.593 -13.683 1.00 45.50 107 GLN A C 1
ATOM 839 O O . GLN A 1 107 ? 11.563 -9.288 -12.844 1.00 45.50 107 GLN A O 1
ATOM 844 N N . LEU A 1 108 ? 12.758 -8.753 -14.662 1.00 45.22 108 LEU A N 1
ATOM 845 C CA . LEU A 1 108 ? 12.221 -7.393 -14.854 1.00 45.22 108 LEU A CA 1
ATOM 846 C C . LEU A 1 108 ? 10.815 -7.398 -15.468 1.00 45.22 108 LEU A C 1
ATOM 848 O O . LEU A 1 108 ? 9.959 -6.624 -15.058 1.00 45.22 108 LEU A O 1
ATOM 852 N N . ALA A 1 109 ? 10.533 -8.298 -16.414 1.00 50.75 109 ALA A N 1
ATOM 853 C CA . ALA A 1 109 ? 9.176 -8.532 -16.917 1.00 50.75 109 ALA A CA 1
ATOM 854 C C . ALA A 1 109 ? 8.267 -9.173 -15.853 1.00 50.75 109 ALA A C 1
ATOM 856 O O . ALA A 1 109 ? 7.046 -9.181 -16.007 1.00 50.75 109 ALA A O 1
ATOM 857 N N . ALA A 1 110 ? 8.862 -9.688 -14.774 1.00 48.25 110 ALA A N 1
ATOM 858 C CA . ALA A 1 110 ? 8.187 -10.160 -13.579 1.00 48.25 110 ALA A CA 1
ATOM 859 C C . ALA A 1 110 ? 8.297 -9.153 -12.422 1.00 48.25 110 ALA A C 1
ATOM 861 O O . ALA A 1 110 ? 8.431 -9.563 -11.268 1.00 48.25 110 ALA A O 1
ATOM 862 N N . GLU A 1 111 ? 8.179 -7.845 -12.681 1.00 47.72 111 GLU A N 1
ATOM 863 C CA . GLU A 1 111 ? 7.629 -6.998 -11.623 1.00 47.72 111 GLU A CA 1
ATOM 864 C C . GLU A 1 111 ? 6.230 -7.545 -11.305 1.00 47.72 111 GLU A C 1
ATOM 866 O O . GLU A 1 111 ? 5.382 -7.612 -12.208 1.00 47.72 111 GLU A O 1
ATOM 871 N N . PRO A 1 112 ? 5.967 -8.024 -10.072 1.00 56.94 112 PRO A N 1
ATOM 872 C CA . PRO A 1 112 ? 4.623 -8.439 -9.728 1.00 56.94 112 PRO A CA 1
ATOM 873 C C . PRO A 1 112 ? 3.737 -7.226 -9.976 1.00 56.94 112 PRO A C 1
ATOM 875 O O . PRO A 1 112 ? 3.993 -6.155 -9.424 1.00 56.94 112 PRO A O 1
ATOM 878 N N . LYS A 1 113 ? 2.723 -7.376 -10.843 1.00 60.34 113 LYS A N 1
ATOM 879 C CA . LYS A 1 113 ? 1.688 -6.347 -10.982 1.00 60.34 113 LYS A CA 1
ATOM 880 C C . LYS A 1 113 ? 1.295 -5.943 -9.563 1.00 60.34 113 LYS A C 1
ATOM 882 O O . LYS A 1 113 ? 1.004 -6.856 -8.782 1.00 60.34 113 LYS A O 1
ATOM 887 N N . PRO A 1 114 ? 1.348 -4.642 -9.220 1.00 70.44 114 PRO A N 1
ATOM 888 C CA . PRO A 1 114 ? 1.078 -4.213 -7.862 1.00 70.44 114 PRO A CA 1
ATOM 889 C C . PRO A 1 114 ? -0.277 -4.783 -7.475 1.00 70.44 114 PRO A C 1
ATOM 891 O O . PRO A 1 114 ? -1.225 -4.701 -8.265 1.00 70.44 114 PRO A O 1
ATOM 894 N N . ASP A 1 115 ? -0.309 -5.459 -6.328 1.00 85.06 115 ASP A N 1
ATOM 895 C CA . ASP A 1 115 ? -1.496 -6.161 -5.867 1.00 85.06 115 ASP A CA 1
ATOM 896 C C . ASP A 1 115 ? -2.679 -5.181 -5.929 1.00 85.06 115 ASP A C 1
ATOM 898 O O . ASP A 1 115 ? -2.631 -4.135 -5.272 1.00 85.06 115 ASP A O 1
ATOM 902 N N . PRO A 1 116 ? -3.719 -5.457 -6.740 1.00 87.94 116 PRO A N 1
ATOM 903 C CA . PRO A 1 116 ? -4.855 -4.556 -6.880 1.00 87.94 116 PRO A CA 1
ATOM 904 C C . PRO A 1 116 ? -5.517 -4.213 -5.541 1.00 87.94 116 PRO A C 1
ATOM 906 O O . PRO A 1 116 ? -6.114 -3.141 -5.422 1.00 87.94 116 PRO A O 1
ATOM 909 N N . VAL A 1 117 ? -5.401 -5.101 -4.547 1.00 92.00 117 VAL A N 1
ATOM 910 C CA . VAL A 1 117 ? -5.862 -4.859 -3.178 1.00 92.00 117 VAL A CA 1
ATOM 911 C C . VAL A 1 117 ? -5.024 -3.769 -2.517 1.00 92.00 117 VAL A C 1
ATOM 913 O O . VAL A 1 117 ? -5.588 -2.794 -2.030 1.00 92.00 117 VAL A O 1
ATOM 916 N N . GLU A 1 118 ? -3.697 -3.877 -2.551 1.00 92.12 118 GLU A N 1
ATOM 917 C CA . GLU A 1 118 ? -2.798 -2.888 -1.940 1.00 92.12 118 GLU A CA 1
ATOM 918 C C . GLU A 1 118 ? -2.930 -1.514 -2.601 1.00 92.12 118 GLU A C 1
ATOM 920 O O . GLU A 1 118 ? -3.039 -0.502 -1.909 1.00 92.12 118 GLU A O 1
ATOM 925 N N . VAL A 1 119 ? -3.051 -1.471 -3.932 1.00 92.50 119 VAL A N 1
ATOM 926 C CA . VAL A 1 119 ? -3.303 -0.217 -4.665 1.00 92.50 119 VAL A CA 1
ATOM 927 C C . VAL A 1 119 ? -4.597 0.449 -4.190 1.00 92.50 119 VAL A C 1
ATOM 929 O O . VAL A 1 119 ? -4.627 1.654 -3.946 1.00 92.50 119 VAL A O 1
ATOM 932 N N . PHE A 1 120 ? -5.668 -0.332 -4.028 1.00 95.31 120 PHE A N 1
ATOM 933 C CA . PHE A 1 120 ? -6.951 0.180 -3.550 1.00 95.31 120 PHE A CA 1
ATOM 934 C C . PHE A 1 120 ? -6.880 0.669 -2.095 1.00 95.31 120 PHE A C 1
ATOM 936 O O . PHE A 1 120 ? -7.422 1.727 -1.766 1.00 95.31 120 PHE A O 1
ATOM 943 N N . LEU A 1 121 ? -6.176 -0.057 -1.222 1.00 95.94 121 LEU A N 1
ATOM 944 C CA . LEU A 1 121 ? -5.966 0.345 0.172 1.00 95.94 121 LEU A CA 1
ATOM 945 C C . LEU A 1 121 ? -5.134 1.631 0.288 1.00 95.94 121 LEU A C 1
ATOM 947 O O . LEU A 1 121 ? -5.426 2.474 1.142 1.00 95.94 121 LEU A O 1
ATOM 951 N N . ASP A 1 122 ? -4.138 1.819 -0.576 1.00 93.94 122 ASP A N 1
ATOM 952 C CA . ASP A 1 122 ? -3.332 3.041 -0.629 1.00 93.94 122 ASP A CA 1
ATOM 953 C C . ASP A 1 122 ? -4.164 4.263 -1.031 1.00 93.94 122 ASP A C 1
ATOM 955 O O . ASP A 1 122 ? -4.021 5.342 -0.444 1.00 93.94 122 ASP A O 1
ATOM 959 N N . GLU A 1 123 ? -5.089 4.100 -1.974 1.00 96.44 123 GLU A N 1
ATOM 960 C CA . GLU A 1 123 ? -6.004 5.169 -2.376 1.00 96.44 123 GLU A CA 1
ATOM 961 C C . GLU A 1 123 ? -7.026 5.497 -1.292 1.00 96.44 123 GLU A C 1
ATOM 963 O O . GLU A 1 123 ? -7.270 6.677 -1.038 1.00 96.44 123 GLU A O 1
ATOM 968 N N . ILE A 1 124 ? -7.560 4.488 -0.592 1.00 98.06 124 ILE A N 1
ATOM 969 C CA . ILE A 1 124 ? -8.388 4.704 0.605 1.00 98.06 124 ILE A CA 1
ATOM 970 C C . ILE A 1 124 ? -7.600 5.488 1.651 1.00 98.06 124 ILE A C 1
ATOM 972 O O . ILE A 1 124 ? -8.117 6.449 2.220 1.00 98.06 124 ILE A O 1
ATOM 976 N N . ARG A 1 125 ? -6.334 5.133 1.897 1.00 96.81 125 ARG A N 1
ATOM 977 C CA . ARG A 1 125 ? -5.487 5.842 2.866 1.00 96.81 125 ARG A CA 1
ATOM 978 C C . ARG A 1 125 ? -5.259 7.297 2.457 1.00 96.81 125 ARG A C 1
ATOM 980 O O . ARG A 1 125 ? -5.339 8.196 3.301 1.00 96.81 125 ARG A O 1
ATOM 987 N N . ALA A 1 126 ? -4.983 7.537 1.177 1.00 95.00 126 ALA A N 1
ATOM 988 C CA . ALA A 1 126 ? -4.802 8.878 0.635 1.00 95.00 126 ALA A CA 1
ATOM 989 C C . ALA A 1 126 ? -6.091 9.708 0.739 1.00 95.00 126 ALA A C 1
ATOM 991 O O . ALA A 1 126 ? -6.046 10.862 1.176 1.00 95.00 126 ALA A O 1
ATOM 992 N N . GLU A 1 127 ? -7.237 9.117 0.400 1.00 97.69 127 GLU A N 1
ATOM 993 C CA . GLU A 1 127 ? -8.530 9.790 0.470 1.00 97.69 127 GLU A CA 1
ATOM 994 C C . GLU A 1 127 ? -8.965 10.046 1.914 1.00 97.69 127 GLU A C 1
ATOM 996 O O . GLU A 1 127 ? -9.388 11.154 2.221 1.00 97.69 127 GLU A O 1
ATOM 1001 N N . LEU A 1 128 ? -8.744 9.115 2.845 1.00 95.88 128 LEU A N 1
ATOM 1002 C CA . LEU A 1 128 ? -9.001 9.330 4.273 1.00 95.88 128 LEU A CA 1
ATOM 1003 C C . LEU A 1 128 ? -8.230 10.543 4.810 1.00 95.88 128 LEU A C 1
ATOM 1005 O O . LEU A 1 128 ? -8.785 11.371 5.539 1.00 95.88 128 LEU A O 1
ATOM 1009 N N . LYS A 1 129 ? -6.956 10.685 4.422 1.00 93.62 129 LYS A N 1
ATOM 1010 C CA . LYS A 1 129 ? -6.141 11.852 4.786 1.00 93.62 129 LYS A CA 1
ATOM 1011 C C . LYS A 1 129 ? -6.738 13.148 4.229 1.00 93.62 129 LYS A C 1
ATOM 1013 O O . LYS A 1 129 ? -6.798 14.142 4.954 1.00 93.62 129 LYS A O 1
ATOM 1018 N N . ARG A 1 130 ? -7.198 13.146 2.971 1.00 94.50 130 ARG A N 1
ATOM 1019 C CA . ARG A 1 130 ? -7.874 14.304 2.358 1.00 94.50 130 ARG A CA 1
ATOM 1020 C C . ARG A 1 130 ? -9.202 14.625 3.042 1.00 94.50 130 ARG A C 1
ATOM 1022 O O . ARG A 1 130 ? -9.430 15.783 3.386 1.00 94.50 130 ARG A O 1
ATOM 1029 N N . ALA A 1 131 ? -10.039 13.621 3.286 1.00 92.88 131 ALA A N 1
ATOM 1030 C CA . ALA A 1 131 ? -11.348 13.765 3.911 1.00 92.88 131 ALA A CA 1
ATOM 1031 C C . ALA A 1 131 ? -11.242 14.366 5.318 1.00 92.88 131 ALA A C 1
ATOM 1033 O O . ALA A 1 131 ? -11.946 15.325 5.620 1.00 92.88 131 ALA A O 1
ATOM 1034 N N . ARG A 1 132 ? -10.303 13.886 6.147 1.00 92.31 132 ARG A N 1
ATOM 1035 C CA . ARG A 1 132 ? -10.036 14.462 7.478 1.00 92.31 132 ARG A CA 1
ATOM 1036 C C . ARG A 1 132 ? -9.546 15.909 7.415 1.00 92.31 132 ARG A C 1
ATOM 1038 O O . ARG A 1 132 ? -9.953 16.720 8.238 1.00 92.31 132 ARG A O 1
ATOM 1045 N N . ALA A 1 133 ? -8.702 16.247 6.437 1.00 89.62 133 ALA A N 1
ATOM 1046 C CA . ALA A 1 133 ? -8.231 17.620 6.255 1.00 89.62 133 ALA A CA 1
ATOM 1047 C C . ALA A 1 133 ? -9.360 18.569 5.817 1.00 89.62 133 ALA A C 1
ATOM 1049 O O . ALA A 1 133 ? -9.423 19.709 6.271 1.00 89.62 133 ALA A O 1
ATOM 1050 N N . LYS A 1 134 ? -10.258 18.098 4.945 1.00 91.50 134 LYS A N 1
ATOM 1051 C CA . LYS A 1 134 ? -11.387 18.881 4.427 1.00 91.50 134 LYS A CA 1
ATOM 1052 C C . LYS A 1 134 ? -12.538 18.992 5.433 1.00 91.50 134 LYS A C 1
ATOM 1054 O O . LYS A 1 134 ? -13.190 20.030 5.502 1.00 91.50 134 LYS A O 1
ATOM 1059 N N . PHE A 1 135 ? -12.775 17.941 6.215 1.00 89.69 135 PHE A N 1
ATOM 1060 C CA . PHE A 1 135 ? -13.898 17.818 7.143 1.00 89.69 135 PHE A CA 1
ATOM 1061 C C . PHE A 1 135 ? -13.420 17.299 8.511 1.00 89.69 135 PHE A C 1
ATOM 1063 O O . PHE A 1 135 ? -13.601 16.122 8.814 1.00 89.69 135 PHE A O 1
ATOM 1070 N N . PRO A 1 136 ? -12.834 18.147 9.370 1.00 82.94 136 PRO A N 1
ATOM 1071 C CA . PRO A 1 136 ? -12.144 17.709 10.591 1.00 82.94 136 PRO A CA 1
ATOM 1072 C C . PRO A 1 136 ? -13.057 17.250 11.747 1.00 82.94 136 PRO A C 1
ATOM 1074 O O . PRO A 1 136 ? -12.553 16.847 12.790 1.00 82.94 136 PRO A O 1
ATOM 1077 N N . GLY A 1 137 ? -14.384 17.340 11.607 1.00 82.31 137 GLY A N 1
ATOM 1078 C CA . GLY A 1 137 ? -15.343 16.984 12.660 1.00 82.31 137 GLY A CA 1
ATOM 1079 C C . GLY A 1 137 ? -15.776 15.514 12.650 1.00 82.31 137 GLY A C 1
ATOM 1080 O O . GLY A 1 137 ? -15.661 14.836 11.633 1.00 82.31 137 GLY A O 1
ATOM 1081 N N . ASP A 1 138 ? -16.334 15.061 13.776 1.00 83.94 138 ASP A N 1
ATOM 1082 C CA . ASP A 1 138 ? -16.856 13.703 13.988 1.00 83.94 138 ASP A CA 1
ATOM 1083 C C . ASP A 1 138 ? -18.391 13.621 13.901 1.00 83.94 138 ASP A C 1
ATOM 1085 O O . ASP A 1 138 ? -18.971 12.588 14.196 1.00 83.94 138 ASP A O 1
ATOM 1089 N N . ARG A 1 139 ? -19.102 14.703 13.573 1.00 86.06 139 ARG A N 1
ATOM 1090 C CA . ARG A 1 139 ? -20.574 14.705 13.602 1.00 86.06 139 ARG A CA 1
ATOM 1091 C C . ARG A 1 139 ? -21.160 14.098 12.334 1.00 86.06 139 ARG A C 1
ATOM 1093 O O . ARG A 1 139 ? -20.629 14.324 11.253 1.00 86.06 139 ARG A O 1
ATOM 1100 N N . VAL A 1 140 ? -22.305 13.428 12.488 1.00 91.00 140 VAL A N 1
ATOM 1101 C CA . VAL A 1 140 ? -23.153 12.887 11.407 1.00 91.00 140 VAL A CA 1
ATOM 1102 C C . VAL A 1 140 ? -22.430 11.902 10.483 1.00 91.00 140 VAL A C 1
ATOM 1104 O O . VAL A 1 140 ? -22.803 11.736 9.323 1.00 91.00 140 VAL A O 1
ATOM 1107 N N . MET A 1 141 ? -21.412 11.218 11.005 1.00 93.38 141 MET A N 1
ATOM 1108 C CA . MET A 1 141 ? -20.586 10.274 10.256 1.00 93.38 141 MET A CA 1
ATOM 1109 C C . MET A 1 141 ? -21.409 9.116 9.686 1.00 93.38 141 MET A C 1
ATOM 1111 O O . MET A 1 141 ? -21.189 8.706 8.549 1.00 93.38 141 MET A O 1
ATOM 1115 N N . GLY A 1 142 ? -22.398 8.627 10.443 1.00 92.69 142 GLY A N 1
ATOM 1116 C CA . GLY A 1 142 ? -23.312 7.585 9.972 1.00 92.69 142 GLY A CA 1
ATOM 1117 C C . GLY A 1 142 ? -24.193 8.034 8.801 1.00 92.69 142 GLY A C 1
ATOM 1118 O O . GLY A 1 142 ? -24.431 7.250 7.886 1.00 92.69 142 GLY A O 1
ATOM 1119 N N . LEU A 1 143 ? -24.639 9.296 8.790 1.00 95.31 143 LEU A N 1
ATOM 1120 C CA . LEU A 1 143 ? -25.404 9.858 7.668 1.00 95.31 143 LEU A CA 1
ATOM 1121 C C . LEU A 1 143 ? -24.517 10.074 6.445 1.00 95.31 143 LEU A C 1
ATOM 1123 O O . LEU A 1 143 ? -24.918 9.733 5.341 1.00 95.31 143 LEU A O 1
ATOM 1127 N N . ALA A 1 144 ? -23.305 10.588 6.646 1.00 95.38 144 ALA A N 1
ATOM 1128 C CA . ALA A 1 144 ? -22.346 10.749 5.563 1.00 95.38 144 ALA A CA 1
ATOM 1129 C C . ALA A 1 144 ? -21.961 9.392 4.946 1.00 95.38 144 ALA A C 1
ATOM 1131 O O . ALA A 1 144 ? -21.912 9.274 3.731 1.00 95.38 144 ALA A O 1
ATOM 1132 N N . LEU A 1 145 ? -21.791 8.333 5.748 1.00 97.25 145 LEU A N 1
ATOM 1133 C CA . LEU A 1 145 ? -21.619 6.973 5.223 1.00 97.25 145 LEU A CA 1
ATOM 1134 C C . LEU A 1 145 ? -22.831 6.504 4.401 1.00 97.25 145 LEU A C 1
ATOM 1136 O O . LEU A 1 145 ? -22.651 5.881 3.357 1.00 97.25 145 LEU A O 1
ATOM 1140 N N . ALA A 1 146 ? -24.052 6.779 4.865 1.00 97.69 146 ALA A N 1
ATOM 1141 C CA . ALA A 1 146 ? -25.260 6.413 4.129 1.00 97.69 146 ALA A CA 1
ATOM 1142 C C . ALA A 1 146 ? -25.352 7.136 2.773 1.00 97.69 146 ALA A C 1
ATOM 1144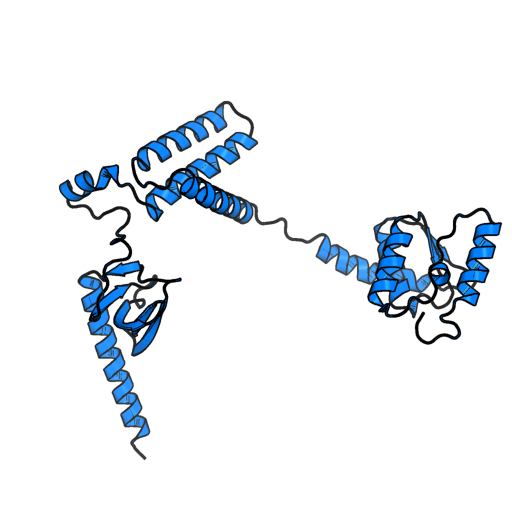 O O . ALA A 1 146 ? -25.735 6.508 1.788 1.00 97.69 146 ALA A O 1
ATOM 1145 N N . GLU A 1 147 ? -24.961 8.412 2.724 1.00 97.69 147 GLU A N 1
ATOM 1146 C CA . GLU A 1 147 ? -24.886 9.197 1.487 1.00 97.69 147 GLU A CA 1
ATOM 1147 C C . GLU A 1 147 ? -23.885 8.582 0.500 1.00 97.69 147 GLU A C 1
ATOM 1149 O O . GLU A 1 147 ? -24.272 8.234 -0.612 1.00 97.69 147 GLU A O 1
ATOM 1154 N N . GLU A 1 148 ? -22.637 8.342 0.923 1.00 97.94 148 GLU A N 1
ATOM 1155 C CA . GLU A 1 148 ? -21.599 7.766 0.048 1.00 97.94 148 GLU A CA 1
ATOM 1156 C C . GLU A 1 148 ? -21.975 6.370 -0.461 1.00 97.94 148 GLU A C 1
ATOM 1158 O O . GLU A 1 148 ? -21.741 6.032 -1.620 1.00 97.94 148 GLU A O 1
ATOM 1163 N N . PHE A 1 149 ? -22.608 5.551 0.387 1.00 98.12 149 PHE A N 1
ATOM 1164 C CA . PHE A 1 149 ? -23.111 4.253 -0.048 1.00 98.12 149 PHE A CA 1
ATOM 1165 C C . PHE A 1 149 ? -24.206 4.409 -1.112 1.00 98.12 149 PHE A C 1
ATOM 1167 O O . PHE A 1 149 ? -24.230 3.659 -2.086 1.00 98.12 149 PHE A O 1
ATOM 1174 N N . GLY A 1 150 ? -25.095 5.395 -0.962 1.00 98.12 150 GLY A N 1
ATOM 1175 C CA . GLY A 1 150 ? -26.084 5.747 -1.980 1.00 98.12 150 GLY A CA 1
ATOM 1176 C C . GLY A 1 150 ? -25.443 6.198 -3.296 1.00 98.12 150 GLY A C 1
ATOM 1177 O O . GLY A 1 150 ? -25.858 5.733 -4.361 1.00 98.12 150 GLY A O 1
ATOM 1178 N N . GLU A 1 151 ? -24.406 7.038 -3.233 1.00 98.19 151 GLU A N 1
ATOM 1179 C CA . GLU A 1 151 ? -23.631 7.466 -4.406 1.00 98.19 151 GLU A CA 1
ATOM 1180 C C . GLU A 1 151 ? -22.937 6.284 -5.088 1.00 98.19 151 GLU A C 1
ATOM 1182 O O . GLU A 1 151 ? -22.985 6.174 -6.313 1.00 98.19 151 GLU A O 1
ATOM 1187 N N . LEU A 1 152 ? -22.392 5.336 -4.320 1.00 98.38 152 LEU A N 1
ATOM 1188 C CA . LEU A 1 152 ? -21.833 4.100 -4.863 1.00 98.38 152 LEU A CA 1
ATOM 1189 C C . LEU A 1 152 ? -22.890 3.274 -5.601 1.00 98.38 152 LEU A C 1
ATOM 1191 O O . LEU A 1 152 ? -22.643 2.836 -6.725 1.00 98.38 152 LEU A O 1
ATOM 1195 N N . ILE A 1 153 ? -24.072 3.076 -5.009 1.00 98.38 153 ILE A N 1
ATOM 1196 C CA . ILE A 1 153 ? -25.162 2.344 -5.671 1.00 98.38 153 ILE A CA 1
ATOM 1197 C C . ILE A 1 153 ? -25.580 3.048 -6.965 1.00 98.38 153 ILE A C 1
ATOM 1199 O O . ILE A 1 153 ? -25.715 2.392 -7.997 1.00 98.38 153 ILE A O 1
ATOM 1203 N N . LYS A 1 154 ? -25.733 4.376 -6.945 1.00 98.12 154 LYS A N 1
ATOM 1204 C CA . LYS A 1 154 ? -26.029 5.162 -8.149 1.00 98.12 154 LYS A CA 1
ATOM 1205 C C . LYS A 1 154 ? -24.935 4.998 -9.206 1.00 98.12 154 LYS A C 1
ATOM 1207 O O . LYS A 1 154 ? -25.245 4.731 -10.364 1.00 98.12 154 LYS A O 1
ATOM 1212 N N . ALA A 1 155 ? -23.666 5.098 -8.814 1.00 98.00 155 ALA A N 1
ATOM 1213 C CA . ALA A 1 155 ? -22.543 4.956 -9.729 1.00 98.00 155 ALA A CA 1
ATOM 1214 C C . ALA A 1 155 ? -22.500 3.561 -10.368 1.00 98.00 155 ALA A C 1
ATOM 1216 O O . ALA A 1 155 ? -22.233 3.439 -11.561 1.00 98.00 155 ALA A O 1
ATOM 1217 N N . MET A 1 156 ? -22.803 2.511 -9.596 1.00 97.62 156 MET A N 1
ATOM 1218 C CA . MET A 1 156 ? -22.883 1.134 -10.098 1.00 97.62 156 MET A CA 1
ATOM 1219 C C . MET A 1 156 ? -23.974 0.942 -11.155 1.00 97.62 156 MET A C 1
ATOM 1221 O O . MET A 1 156 ? -23.816 0.092 -12.031 1.00 97.62 156 MET A O 1
ATOM 1225 N N . LEU A 1 157 ? -25.082 1.678 -11.045 1.00 97.62 157 LEU A N 1
ATOM 1226 C CA . LEU A 1 157 ? -26.225 1.554 -11.948 1.00 97.62 157 LEU A CA 1
ATOM 1227 C C . LEU A 1 157 ? -26.061 2.407 -13.209 1.00 97.62 157 LEU A C 1
ATOM 1229 O O . LEU A 1 157 ? -26.338 1.922 -14.305 1.00 97.62 157 LEU A O 1
ATOM 1233 N N . ASP A 1 158 ? -25.586 3.645 -13.054 1.00 97.00 158 ASP A N 1
ATOM 1234 C CA . ASP A 1 158 ? -25.767 4.688 -14.068 1.00 97.00 158 ASP A CA 1
ATOM 1235 C C . ASP A 1 158 ? -24.466 5.394 -14.501 1.00 97.00 158 ASP A C 1
ATOM 1237 O O . ASP A 1 158 ? -24.517 6.319 -15.317 1.00 97.00 158 ASP A O 1
ATOM 1241 N N . GLU A 1 159 ? -23.289 5.000 -13.992 1.00 96.44 159 GLU A N 1
ATOM 1242 C CA . GLU A 1 159 ? -22.033 5.731 -14.228 1.00 96.44 159 GLU A CA 1
ATOM 1243 C C . GLU A 1 159 ? -20.856 4.844 -14.705 1.00 96.44 159 GLU A C 1
ATOM 1245 O O . GLU A 1 159 ? -20.876 3.618 -14.575 1.00 96.44 159 GLU A O 1
ATOM 1250 N N . PRO A 1 160 ? -19.789 5.431 -15.292 1.00 96.06 160 PRO A N 1
ATOM 1251 C CA . PRO A 1 160 ? -18.608 4.678 -15.715 1.00 96.06 160 PRO A CA 1
ATOM 1252 C C . PRO A 1 160 ? -17.849 4.023 -14.551 1.00 96.06 160 PRO A C 1
ATOM 1254 O O . PRO A 1 160 ? -17.803 4.548 -13.441 1.00 96.06 160 PRO A O 1
ATOM 1257 N N . ALA A 1 161 ? -17.120 2.938 -14.836 1.00 91.69 161 ALA A N 1
ATOM 1258 C CA . ALA A 1 161 ? -16.364 2.167 -13.838 1.00 91.69 161 ALA A CA 1
ATOM 1259 C C . ALA A 1 161 ? -15.376 2.998 -12.987 1.00 91.69 161 ALA A C 1
ATOM 1261 O O . ALA A 1 161 ? -15.123 2.665 -11.830 1.00 91.69 161 ALA A O 1
ATOM 1262 N N . ALA A 1 162 ? -14.827 4.087 -13.535 1.00 88.75 162 ALA A N 1
ATOM 1263 C CA . ALA A 1 162 ? -13.965 5.000 -12.785 1.00 88.75 162 ALA A CA 1
ATOM 1264 C C . ALA A 1 162 ? -14.714 5.703 -11.637 1.00 88.75 162 ALA A C 1
ATOM 1266 O O . ALA A 1 162 ? -14.155 5.854 -10.551 1.00 88.75 162 ALA A O 1
ATOM 1267 N N . ASN A 1 163 ? -15.982 6.069 -11.849 1.00 95.12 163 ASN A N 1
ATOM 1268 C CA . ASN A 1 163 ? -16.824 6.682 -10.824 1.00 95.12 163 ASN A CA 1
ATOM 1269 C C . ASN A 1 163 ? -17.224 5.654 -9.768 1.00 95.12 163 ASN A C 1
ATOM 1271 O O . ASN A 1 163 ? -17.082 5.930 -8.585 1.00 95.12 163 ASN A O 1
ATOM 1275 N N . VAL A 1 164 ? -17.587 4.429 -10.175 1.00 97.25 164 VAL A N 1
ATOM 1276 C CA . VAL A 1 164 ? -17.845 3.321 -9.232 1.00 97.25 164 VAL A CA 1
ATOM 1277 C C . VAL A 1 164 ? -16.667 3.134 -8.278 1.00 97.25 164 VAL A C 1
ATOM 1279 O O . VAL A 1 164 ? -16.841 3.023 -7.068 1.00 97.25 164 VAL A O 1
ATOM 1282 N N . ARG A 1 165 ? -15.444 3.137 -8.819 1.00 96.88 165 ARG A N 1
ATOM 1283 C CA . ARG A 1 165 ? -14.226 2.981 -8.020 1.00 96.88 165 ARG A CA 1
ATOM 1284 C C . ARG A 1 165 ? -14.009 4.148 -7.058 1.00 96.88 165 ARG A C 1
ATOM 1286 O O . ARG A 1 165 ? -13.642 3.915 -5.911 1.00 96.88 165 ARG A O 1
ATOM 1293 N N . LYS A 1 166 ? -14.251 5.379 -7.509 1.00 97.06 166 LYS A N 1
ATOM 1294 C CA . LYS A 1 166 ? -14.175 6.585 -6.677 1.00 97.06 166 LYS A CA 1
ATOM 1295 C C . LYS A 1 166 ? -15.180 6.537 -5.519 1.00 97.06 166 LYS A C 1
ATOM 1297 O O . LYS A 1 166 ? -14.765 6.706 -4.374 1.00 97.06 166 LYS A O 1
ATOM 1302 N N . GLU A 1 167 ? -16.445 6.222 -5.786 1.00 98.25 167 GLU A N 1
ATOM 1303 C CA . GLU A 1 167 ? -17.471 6.166 -4.733 1.00 98.25 167 GLU A CA 1
ATOM 1304 C C . GLU A 1 167 ? -17.268 4.974 -3.784 1.00 98.25 167 GLU A C 1
ATOM 1306 O O . GLU A 1 167 ? -17.538 5.067 -2.585 1.00 98.25 167 GLU A O 1
ATOM 1311 N N . ALA A 1 168 ? -16.688 3.869 -4.266 1.00 98.12 168 ALA A N 1
ATOM 1312 C CA . ALA A 1 168 ? -16.285 2.756 -3.408 1.00 98.12 168 ALA A CA 1
ATOM 1313 C C . ALA A 1 168 ? -15.178 3.170 -2.425 1.00 98.12 168 ALA A C 1
ATOM 1315 O O . ALA A 1 168 ? -15.229 2.802 -1.248 1.00 98.12 168 ALA A O 1
ATOM 1316 N N . ILE A 1 169 ? -14.204 3.966 -2.884 1.00 98.38 169 ILE A N 1
ATOM 1317 C CA . ILE A 1 169 ? -13.160 4.540 -2.024 1.00 98.38 169 ILE A CA 1
ATOM 1318 C C . ILE A 1 169 ? -13.792 5.469 -0.983 1.00 98.38 169 ILE A C 1
ATOM 1320 O O . ILE A 1 169 ? -13.495 5.327 0.200 1.00 98.38 169 ILE A O 1
ATOM 1324 N N . GLN A 1 170 ? -14.683 6.380 -1.384 1.00 97.88 170 GLN A N 1
ATOM 1325 C CA . GLN A 1 170 ? -15.337 7.309 -0.453 1.00 97.88 170 GLN A CA 1
ATOM 1326 C C . GLN A 1 170 ? -16.203 6.584 0.585 1.00 97.88 170 GLN A C 1
ATOM 1328 O O . GLN A 1 170 ? -16.096 6.868 1.779 1.00 97.88 170 GLN A O 1
ATOM 1333 N N . THR A 1 171 ? -16.969 5.575 0.165 1.00 98.38 171 THR A N 1
ATOM 1334 C CA . THR A 1 171 ? -17.743 4.710 1.070 1.00 98.38 171 THR A CA 1
ATOM 1335 C C . THR A 1 171 ? -16.832 4.031 2.095 1.00 98.38 171 THR A C 1
ATOM 1337 O O . THR A 1 171 ? -17.100 4.074 3.300 1.00 98.38 171 THR A O 1
ATOM 1340 N N . ALA A 1 172 ? -15.721 3.438 1.644 1.00 98.25 172 ALA A N 1
ATOM 1341 C CA . ALA A 1 172 ? -14.746 2.802 2.528 1.00 98.25 172 ALA A CA 1
ATOM 1342 C C . ALA A 1 172 ? -14.098 3.809 3.492 1.00 98.25 172 ALA A C 1
ATOM 1344 O O . ALA A 1 172 ? -13.920 3.512 4.675 1.00 98.25 172 ALA A O 1
ATOM 1345 N N . VAL A 1 173 ? -13.796 5.019 3.015 1.00 97.75 173 VAL A N 1
ATOM 1346 C CA . VAL A 1 173 ? -13.281 6.116 3.842 1.00 97.75 173 VAL A CA 1
ATOM 1347 C C . VAL A 1 173 ? -14.290 6.508 4.910 1.00 97.75 173 VAL A C 1
ATOM 1349 O O . VAL A 1 173 ? -13.912 6.601 6.074 1.00 97.75 173 VAL A O 1
ATOM 1352 N N . MET A 1 174 ? -15.566 6.687 4.573 1.00 97.31 174 MET A N 1
ATOM 1353 C CA . MET A 1 174 ? -16.578 7.056 5.563 1.00 97.31 174 MET A CA 1
ATOM 1354 C C . MET A 1 174 ? -16.805 5.956 6.595 1.00 97.31 174 MET A C 1
ATOM 1356 O O . MET A 1 174 ? -16.901 6.257 7.785 1.00 97.31 174 MET A O 1
ATOM 1360 N N . ALA A 1 175 ? -16.778 4.687 6.184 1.00 96.69 175 ALA A N 1
ATOM 1361 C CA . ALA A 1 175 ? -16.815 3.564 7.115 1.00 96.69 175 ALA A CA 1
ATOM 1362 C C . ALA A 1 175 ? -15.602 3.579 8.062 1.00 96.69 175 ALA A C 1
ATOM 1364 O O . ALA A 1 175 ? -15.761 3.429 9.275 1.00 96.69 175 ALA A O 1
ATOM 1365 N N . ALA A 1 176 ? -14.400 3.838 7.534 1.00 94.88 176 ALA A N 1
ATOM 1366 C CA . ALA A 1 176 ? -13.195 3.995 8.345 1.00 94.88 176 ALA A CA 1
ATOM 1367 C C . ALA A 1 176 ? -13.320 5.173 9.322 1.00 94.88 176 ALA A C 1
ATOM 1369 O O . ALA A 1 176 ? -12.954 5.048 10.486 1.00 94.88 176 ALA A O 1
ATOM 1370 N N . ARG A 1 177 ? -13.887 6.306 8.898 1.00 93.19 177 ARG A N 1
ATOM 1371 C CA . ARG A 1 177 ? -14.093 7.462 9.779 1.00 93.19 177 ARG A CA 1
ATOM 1372 C C . ARG A 1 177 ? -15.088 7.182 10.898 1.00 93.19 177 ARG A C 1
ATOM 1374 O O . ARG A 1 177 ? -14.819 7.590 12.019 1.00 93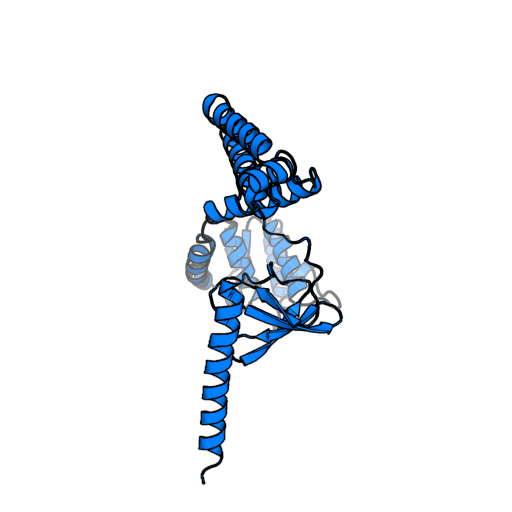.19 177 ARG A O 1
ATOM 1381 N N . VAL A 1 178 ? -16.164 6.430 10.656 1.00 93.00 178 VAL A N 1
ATOM 1382 C CA . VAL A 1 178 ? -17.096 6.030 11.731 1.00 93.00 178 VAL A CA 1
ATOM 1383 C C . VAL A 1 178 ? -16.346 5.348 12.876 1.00 93.00 178 VAL A C 1
ATOM 1385 O O . VAL A 1 178 ? -16.582 5.676 14.035 1.00 93.00 178 VAL A O 1
ATOM 1388 N N . VAL A 1 179 ? -15.417 4.440 12.570 1.00 88.75 179 VAL A N 1
ATOM 1389 C CA . VAL A 1 179 ? -14.718 3.648 13.597 1.00 88.75 179 VAL A CA 1
ATOM 1390 C C . VAL A 1 179 ? -13.423 4.282 14.109 1.00 88.75 179 VAL A C 1
ATOM 1392 O O . VAL A 1 179 ? -13.018 3.994 15.230 1.00 88.75 179 VAL A O 1
ATOM 1395 N N . LEU A 1 180 ? -12.767 5.136 13.318 1.00 87.44 180 LEU A N 1
ATOM 1396 C CA . LEU A 1 180 ? -11.502 5.781 13.695 1.00 87.44 180 LEU A CA 1
ATOM 1397 C C . LEU A 1 180 ? -11.690 7.196 14.260 1.00 87.44 180 LEU A C 1
ATOM 1399 O O . LEU A 1 180 ? -10.915 7.606 15.119 1.00 87.44 180 LEU A O 1
ATOM 1403 N N . ASP A 1 181 ? -12.688 7.938 13.772 1.00 87.25 181 ASP A N 1
ATOM 1404 C CA . ASP A 1 181 ? -13.012 9.310 14.199 1.00 87.25 181 ASP A CA 1
ATOM 1405 C C . ASP A 1 181 ? -14.259 9.359 15.093 1.00 87.25 181 ASP A C 1
ATOM 1407 O O . ASP A 1 181 ? -14.461 10.345 15.800 1.00 87.25 181 ASP A O 1
ATOM 1411 N N . GLY A 1 182 ? -15.089 8.311 15.077 1.00 89.62 182 GLY A N 1
ATOM 1412 C CA . GLY A 1 182 ? -16.336 8.248 15.829 1.00 89.62 182 GLY A CA 1
ATOM 1413 C C . GLY A 1 182 ? -17.531 8.882 15.133 1.00 89.62 182 GLY A C 1
ATOM 1414 O O . GLY A 1 182 ? -17.459 9.348 13.997 1.00 89.62 182 GLY A O 1
ATOM 1415 N N . ASP A 1 183 ? -18.642 8.933 15.871 1.00 91.69 183 ASP A N 1
ATOM 1416 C CA . ASP A 1 183 ? -19.760 9.809 15.538 1.00 91.69 183 ASP A CA 1
ATOM 1417 C C . ASP A 1 183 ? -20.234 10.592 16.768 1.00 91.69 183 ASP A C 1
ATOM 1419 O O . ASP A 1 183 ? -20.878 10.058 17.677 1.00 91.69 183 ASP A O 1
ATOM 1423 N N . GLY A 1 184 ? -19.914 11.884 16.799 1.00 88.94 184 GLY A N 1
ATOM 1424 C CA . GLY A 1 184 ? -20.276 12.789 17.883 1.00 88.94 184 GLY A CA 1
ATOM 1425 C C . GLY A 1 184 ? -21.785 12.968 18.051 1.00 88.94 184 GLY A C 1
ATOM 1426 O O . GLY A 1 184 ? -22.245 13.268 19.152 1.00 88.94 184 GLY A O 1
ATOM 1427 N N . SER A 1 185 ? -22.563 12.757 16.985 1.00 91.69 185 SER A N 1
ATOM 1428 C CA . SER A 1 185 ? -24.011 13.000 16.979 1.00 91.69 185 SER A CA 1
ATOM 1429 C C . SER A 1 185 ? -24.825 11.935 17.718 1.00 91.69 185 SER A C 1
ATOM 1431 O O . SER A 1 185 ? -25.939 12.213 18.151 1.00 91.69 185 SER A O 1
ATOM 1433 N N . VAL A 1 186 ? -24.265 10.739 17.922 1.00 93.00 186 VAL A N 1
ATOM 1434 C CA . VAL A 1 186 ? -24.956 9.628 18.599 1.00 93.00 186 VAL A CA 1
ATOM 1435 C C . VAL A 1 186 ? -24.491 9.413 20.039 1.00 93.00 186 VAL A C 1
ATOM 1437 O O . VAL A 1 186 ? -24.998 8.513 20.708 1.00 93.00 186 VAL A O 1
ATOM 1440 N N . LYS A 1 187 ? -23.549 10.224 20.545 1.00 89.75 187 LYS A N 1
ATOM 1441 C CA . LYS A 1 187 ? -22.928 10.026 21.868 1.00 89.75 187 LYS A CA 1
ATOM 1442 C C . LYS A 1 187 ? -23.951 9.992 23.005 1.00 89.75 187 LYS A C 1
ATOM 1444 O O . LYS A 1 187 ? -23.954 9.054 23.804 1.00 89.75 187 LYS A O 1
ATOM 1449 N N . GLU A 1 188 ? -24.841 10.983 23.042 1.00 91.31 188 GLU A N 1
ATOM 1450 C CA . GLU A 1 188 ? -25.900 11.101 24.056 1.00 91.31 188 GLU A CA 1
ATOM 1451 C C . GLU A 1 188 ? -26.908 9.954 23.961 1.00 91.31 188 GLU A C 1
ATOM 1453 O O . GLU A 1 188 ? -27.270 9.352 24.971 1.00 91.31 188 GLU A O 1
ATOM 1458 N N . TRP A 1 189 ? -27.312 9.599 22.738 1.00 93.81 189 TRP A N 1
ATOM 1459 C CA . TRP A 1 189 ? -28.229 8.489 22.500 1.00 93.81 189 TRP A CA 1
ATOM 1460 C C . TRP A 1 189 ? -27.644 7.159 22.978 1.00 93.81 189 TRP A C 1
ATOM 1462 O O . TRP A 1 189 ? -28.304 6.418 23.702 1.00 93.81 189 TRP A O 1
ATOM 1472 N N . ARG A 1 190 ? -26.385 6.869 22.631 1.00 91.69 190 ARG A N 1
ATOM 1473 C CA . ARG A 1 190 ? -25.691 5.653 23.078 1.00 91.69 190 ARG A CA 1
ATOM 1474 C C . ARG A 1 190 ? -25.595 5.591 24.601 1.00 91.69 190 ARG A C 1
ATOM 1476 O O . ARG A 1 190 ? -25.916 4.554 25.172 1.00 91.69 190 ARG A O 1
ATOM 1483 N N . ALA A 1 191 ? -25.264 6.710 25.250 1.00 87.25 191 ALA A N 1
ATOM 1484 C CA . ALA A 1 191 ? -25.219 6.799 26.708 1.00 87.25 191 ALA A CA 1
ATOM 1485 C C . ALA A 1 191 ? -26.591 6.531 27.351 1.00 87.25 191 ALA A C 1
ATOM 1487 O O . ALA A 1 191 ? -26.678 5.766 28.309 1.00 87.25 191 ALA A O 1
ATOM 1488 N N . HIS A 1 192 ? -27.669 7.092 26.793 1.00 93.38 192 HIS A N 1
ATOM 1489 C CA . HIS A 1 192 ? -29.036 6.818 27.247 1.00 93.38 192 HIS A CA 1
ATOM 1490 C C . HIS A 1 192 ? -29.409 5.331 27.121 1.00 93.38 192 HIS A C 1
ATOM 1492 O O . HIS A 1 192 ? -30.096 4.790 27.983 1.00 93.38 192 HIS A O 1
ATOM 1498 N N . GLN A 1 193 ? -28.937 4.653 26.071 1.00 92.75 193 GLN A N 1
ATOM 1499 C CA . GLN A 1 193 ? -29.141 3.212 25.875 1.00 92.75 193 GLN A CA 1
ATOM 1500 C C . GLN A 1 193 ? -28.200 2.334 26.724 1.00 92.75 193 GLN A C 1
ATOM 1502 O O . GLN A 1 193 ? -28.257 1.111 26.623 1.00 92.75 193 GLN A O 1
ATOM 1507 N N . GLY A 1 194 ? -27.323 2.928 27.542 1.00 85.50 194 GLY A N 1
ATOM 1508 C CA . GLY A 1 194 ? -26.322 2.193 28.319 1.00 85.50 194 GLY A CA 1
ATOM 1509 C C . GLY A 1 194 ? -25.240 1.526 27.462 1.00 85.50 194 GLY A C 1
ATOM 1510 O O . GLY A 1 194 ? -24.633 0.551 27.899 1.00 85.50 194 GLY A O 1
ATOM 1511 N N . LEU A 1 195 ? -25.021 2.018 26.240 1.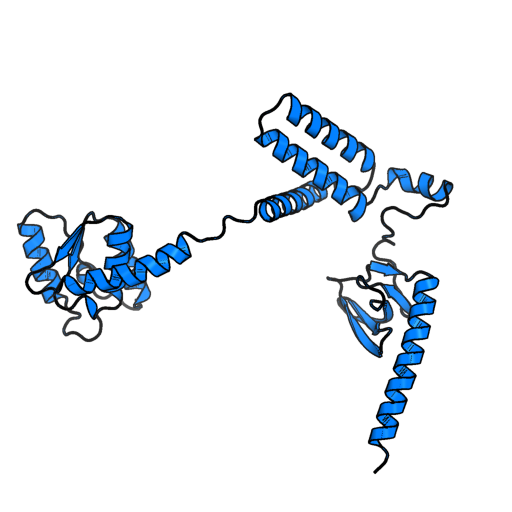00 81.31 195 LEU A N 1
ATOM 1512 C CA . LEU A 1 195 ? -24.014 1.514 25.308 1.00 81.31 195 LEU A CA 1
ATOM 1513 C C . LEU A 1 195 ? -22.683 2.262 25.477 1.00 81.31 195 LEU A C 1
ATOM 1515 O O . LEU A 1 195 ? -22.649 3.441 25.836 1.00 81.31 195 LEU A O 1
ATOM 1519 N N . ASP A 1 196 ? -21.587 1.575 25.161 1.00 79.38 196 ASP A N 1
ATOM 1520 C CA . ASP A 1 196 ? -20.248 2.155 25.023 1.00 79.38 196 ASP A CA 1
ATOM 1521 C C . ASP A 1 196 ? -20.194 3.199 23.894 1.00 79.38 196 ASP A C 1
ATOM 1523 O O . ASP A 1 196 ? -21.091 3.270 23.057 1.00 79.38 196 ASP A O 1
ATOM 1527 N N . GLN A 1 197 ? -19.165 4.047 23.843 1.00 84.56 197 GLN A N 1
ATOM 1528 C CA . GLN A 1 197 ? -18.989 5.000 22.737 1.00 84.56 197 GLN A CA 1
ATOM 1529 C C . GLN A 1 197 ? -18.268 4.338 21.552 1.00 84.56 197 GLN A C 1
ATOM 1531 O O . GLN A 1 197 ? -17.439 3.461 21.755 1.00 84.56 197 GLN A O 1
ATOM 1536 N N . ILE A 1 198 ? -18.585 4.755 20.314 1.00 83.12 198 ILE A N 1
ATOM 1537 C CA . ILE A 1 198 ? -18.035 4.147 19.075 1.00 83.12 198 ILE A CA 1
ATOM 1538 C C . ILE A 1 198 ? -16.506 4.201 19.063 1.00 83.12 198 ILE A C 1
ATOM 1540 O O . ILE A 1 198 ? -15.839 3.215 18.769 1.00 83.12 198 ILE A O 1
ATOM 1544 N N . ILE A 1 199 ? -15.973 5.363 19.422 1.00 74.62 199 ILE A N 1
ATOM 1545 C CA . ILE A 1 199 ? -14.587 5.515 19.826 1.00 74.62 199 ILE A CA 1
ATOM 1546 C C . ILE A 1 199 ? -14.589 5.774 21.324 1.00 74.62 199 ILE A C 1
ATOM 1548 O O . ILE A 1 199 ? -15.157 6.756 21.802 1.00 74.62 199 ILE A O 1
ATOM 1552 N N . ASP A 1 200 ? -13.909 4.918 22.070 1.00 57.56 200 ASP A N 1
ATOM 1553 C CA . ASP A 1 200 ? -13.584 5.178 23.470 1.00 57.56 200 ASP A CA 1
ATOM 1554 C C . ASP A 1 200 ? -12.280 5.990 23.544 1.00 57.56 200 ASP A C 1
ATOM 1556 O O . ASP A 1 200 ? -11.364 5.707 24.317 1.00 57.56 200 ASP A O 1
ATOM 1560 N N . LEU A 1 201 ? -12.162 6.989 22.659 1.00 48.50 201 LEU A N 1
ATOM 1561 C CA . LEU A 1 201 ? -11.136 8.009 22.772 1.00 48.50 201 LEU A CA 1
ATOM 1562 C C . LEU A 1 201 ? -11.577 8.909 23.919 1.00 48.50 201 LEU A C 1
ATOM 1564 O O . LEU A 1 201 ? -12.198 9.955 23.722 1.00 48.50 201 LEU A O 1
ATOM 1568 N N . ALA A 1 202 ? -11.216 8.514 25.140 1.00 40.16 202 ALA A N 1
ATOM 1569 C CA . ALA A 1 202 ? -10.854 9.524 26.115 1.00 40.16 202 ALA A CA 1
ATOM 1570 C C . ALA A 1 202 ? -9.874 10.463 25.379 1.00 40.16 202 ALA A C 1
ATOM 1572 O O . ALA A 1 202 ? -8.841 9.978 24.909 1.00 40.16 202 ALA A O 1
ATOM 1573 N N . PRO A 1 203 ? -10.226 11.741 25.157 1.00 41.53 203 PRO A N 1
ATOM 1574 C CA . PRO A 1 203 ? -9.459 12.641 24.301 1.00 41.53 203 PRO A CA 1
ATOM 1575 C C . PRO A 1 203 ? -8.037 12.672 24.825 1.00 41.53 203 PRO A C 1
ATOM 1577 O O . PRO A 1 203 ? -7.902 13.181 25.929 1.00 41.53 203 PRO A O 1
ATOM 1580 N N . ALA A 1 204 ? -7.068 12.060 24.111 1.00 46.94 204 ALA A N 1
ATOM 1581 C CA . ALA A 1 204 ? -5.691 11.810 24.569 1.00 46.94 204 ALA A CA 1
ATOM 1582 C C . ALA A 1 204 ? -5.622 11.920 26.094 1.00 46.94 204 ALA A C 1
ATOM 1584 O O . ALA A 1 204 ? -5.186 12.954 26.602 1.00 46.94 204 ALA A O 1
ATOM 1585 N N . GLY A 1 205 ? -6.303 10.966 26.756 1.00 49.69 205 GLY A N 1
ATOM 1586 C CA . GLY A 1 205 ? -6.843 11.130 28.105 1.00 49.69 205 GLY A CA 1
ATOM 1587 C C . GLY A 1 205 ? -5.845 11.818 29.017 1.00 49.69 205 GLY A C 1
ATOM 1588 O O . GLY A 1 205 ? -4.647 11.602 28.880 1.00 49.69 205 GLY A O 1
ATOM 1589 N N . ASN A 1 206 ? -6.334 12.667 29.917 1.00 62.78 206 ASN A N 1
ATOM 1590 C CA . ASN A 1 206 ? -5.543 13.355 30.930 1.00 62.78 206 ASN A CA 1
ATOM 1591 C C . ASN A 1 206 ? -4.889 12.309 31.861 1.00 62.78 206 ASN A C 1
ATOM 1593 O O . ASN A 1 206 ? -5.347 12.067 32.977 1.00 62.78 206 ASN A O 1
ATOM 1597 N N . PHE A 1 207 ? -3.892 11.603 31.337 1.00 75.88 207 PHE A N 1
ATOM 1598 C CA . PHE A 1 207 ? -3.251 10.459 31.937 1.00 75.88 207 PHE A CA 1
ATOM 1599 C C . PHE A 1 207 ? -2.369 10.987 33.048 1.00 75.88 207 PHE A C 1
ATOM 1601 O O . PHE A 1 207 ? -1.647 11.975 32.891 1.00 75.88 207 PHE A O 1
ATOM 1608 N N . LYS A 1 208 ? -2.430 10.318 34.186 1.00 82.94 208 LYS A N 1
ATOM 1609 C CA . LYS A 1 208 ? -1.611 10.649 35.342 1.00 82.94 208 LYS A CA 1
ATOM 1610 C C . LYS A 1 208 ? -0.732 9.471 35.703 1.00 82.94 208 LYS A C 1
ATOM 1612 O O . LYS A 1 208 ? -1.024 8.311 35.407 1.00 82.94 208 LYS A O 1
ATOM 1617 N N . SER A 1 209 ? 0.342 9.797 36.409 1.00 86.44 209 SER A N 1
ATOM 1618 C CA . SER A 1 209 ? 1.147 8.799 37.098 1.00 86.44 209 SER A CA 1
ATOM 1619 C C . SER A 1 209 ? 0.236 7.884 37.924 1.00 86.44 209 SER A C 1
ATOM 1621 O O . SER A 1 209 ? -0.622 8.353 38.677 1.00 86.44 209 SER A O 1
ATOM 1623 N N . GLY A 1 210 ? 0.404 6.579 37.749 1.00 88.50 210 GLY A N 1
ATOM 1624 C CA . GLY A 1 210 ? -0.374 5.538 38.406 1.00 88.50 210 GLY A CA 1
ATOM 1625 C C . GLY A 1 210 ? -1.515 4.949 37.577 1.00 88.50 210 GLY A C 1
ATOM 1626 O O . GLY A 1 210 ? -2.000 3.879 37.952 1.00 88.50 210 GLY A O 1
ATOM 1627 N N . ASP A 1 211 ? -1.918 5.570 36.465 1.00 90.50 211 ASP A N 1
ATOM 1628 C CA . ASP A 1 211 ? -2.960 5.009 35.602 1.00 90.50 211 ASP A CA 1
ATOM 1629 C C . ASP A 1 211 ? -2.480 3.727 34.910 1.00 90.50 211 ASP A C 1
ATOM 1631 O O . ASP A 1 211 ? -1.360 3.656 34.404 1.00 90.50 211 ASP A O 1
ATOM 1635 N N . ILE A 1 212 ? -3.349 2.713 34.853 1.00 90.94 212 ILE A N 1
ATOM 1636 C CA . ILE A 1 212 ? -3.136 1.524 34.021 1.00 90.94 212 ILE A CA 1
ATOM 1637 C C . ILE A 1 212 ? -3.803 1.776 32.675 1.00 90.94 212 ILE A C 1
ATOM 1639 O O . ILE A 1 212 ? -4.995 2.092 32.606 1.00 90.94 212 ILE A O 1
ATOM 1643 N N . VAL A 1 213 ? -3.028 1.626 31.611 1.00 87.88 213 VAL A N 1
ATOM 1644 C CA . VAL A 1 213 ? -3.434 1.948 30.247 1.00 87.88 213 VAL A CA 1
ATOM 1645 C C . VAL A 1 213 ? -3.166 0.788 29.304 1.00 87.88 213 VAL A C 1
ATOM 1647 O O . VAL A 1 213 ? -2.266 -0.030 29.521 1.00 87.88 213 VAL A O 1
ATOM 1650 N N . ARG A 1 214 ? -3.940 0.749 28.223 1.00 86.25 214 ARG A N 1
ATOM 1651 C CA . ARG A 1 214 ? -3.695 -0.119 27.078 1.00 86.25 214 ARG A CA 1
ATOM 1652 C C . ARG A 1 214 ? -2.927 0.664 26.023 1.00 86.25 214 ARG A C 1
ATOM 1654 O O . ARG A 1 214 ? -3.438 1.657 25.518 1.00 86.25 214 ARG A O 1
ATOM 1661 N N . TYR A 1 215 ? -1.718 0.223 25.690 1.00 81.12 215 TYR A N 1
ATOM 1662 C CA . TYR A 1 215 ? -0.846 0.922 24.732 1.00 81.12 215 TYR A CA 1
ATOM 1663 C C . TYR A 1 215 ? -0.762 0.235 23.360 1.00 81.12 215 TYR A C 1
ATOM 1665 O O . TYR A 1 215 ? -0.224 0.808 22.422 1.00 81.12 215 TYR A O 1
ATOM 1673 N N . SER A 1 216 ? -1.281 -0.990 23.235 1.00 76.75 216 SER A N 1
ATOM 1674 C CA . SER A 1 216 ? -1.390 -1.730 21.972 1.00 76.75 216 SER A CA 1
ATOM 1675 C C . SER A 1 216 ? -2.458 -2.832 22.084 1.00 76.75 216 SER A C 1
ATOM 1677 O O . SER A 1 216 ? -3.105 -2.994 23.132 1.00 76.75 216 SER A O 1
ATOM 1679 N N . ASP A 1 217 ? -2.661 -3.580 21.007 1.00 75.69 217 ASP A N 1
ATOM 1680 C CA . ASP A 1 217 ? -3.564 -4.725 20.974 1.00 75.69 217 ASP A CA 1
ATOM 1681 C C . ASP A 1 217 ? -2.962 -5.951 21.676 1.00 75.69 217 ASP A C 1
ATOM 1683 O O . ASP A 1 217 ? -1.751 -6.089 21.851 1.00 75.69 217 ASP A O 1
ATOM 1687 N N . GLY A 1 218 ? -3.832 -6.870 22.101 1.00 74.94 218 GLY A N 1
ATOM 1688 C CA . GLY A 1 218 ? -3.437 -8.132 22.728 1.00 74.94 218 GLY A CA 1
ATOM 1689 C C . GLY A 1 218 ? -3.463 -8.125 24.260 1.00 74.94 218 GLY A C 1
ATOM 1690 O O . GLY A 1 218 ? -3.439 -7.096 24.933 1.00 74.94 218 GLY A O 1
ATOM 1691 N N . CYS A 1 219 ? -3.544 -9.313 24.857 1.00 73.88 219 CYS A N 1
ATOM 1692 C CA . CYS A 1 219 ? -3.832 -9.457 26.289 1.00 73.88 219 CYS A CA 1
ATOM 1693 C C . CYS A 1 219 ? -2.702 -8.995 27.232 1.00 73.88 219 CYS A C 1
ATOM 1695 O O . CYS A 1 219 ? -2.933 -8.848 28.429 1.00 73.88 219 CYS A O 1
ATOM 1697 N N . THR A 1 220 ? -1.492 -8.785 26.713 1.00 81.12 220 THR A N 1
ATOM 1698 C CA . THR A 1 220 ? -0.312 -8.344 27.473 1.00 81.12 220 THR A CA 1
ATOM 1699 C C . THR A 1 220 ? -0.028 -6.858 27.328 1.00 81.12 220 THR A C 1
ATOM 1701 O O . THR A 1 220 ? 0.803 -6.349 28.061 1.00 81.12 220 THR A O 1
ATOM 1704 N N . ALA A 1 221 ? -0.696 -6.154 26.415 1.00 85.31 221 ALA A N 1
ATOM 1705 C CA . ALA A 1 221 ? -0.406 -4.758 26.104 1.00 85.31 221 ALA A CA 1
ATOM 1706 C C . ALA A 1 221 ? -0.999 -3.785 27.141 1.00 85.31 221 ALA A C 1
ATOM 1708 O O . ALA A 1 221 ? -1.773 -2.884 26.816 1.00 85.31 221 ALA A O 1
ATOM 1709 N N . LEU A 1 222 ? -0.645 -3.996 28.410 1.00 88.19 222 LEU A N 1
ATOM 1710 C CA . LEU A 1 222 ? -1.060 -3.200 29.557 1.00 88.19 222 LEU A CA 1
ATOM 1711 C C . LEU A 1 222 ? 0.173 -2.686 30.299 1.00 88.19 222 LEU A C 1
ATOM 1713 O O . LEU A 1 222 ? 1.102 -3.444 30.601 1.00 88.19 222 LEU A O 1
ATOM 1717 N N . ALA A 1 223 ? 0.163 -1.401 30.634 1.00 90.75 223 ALA A N 1
ATOM 1718 C CA . ALA A 1 223 ? 1.240 -0.767 31.378 1.00 90.75 223 ALA A CA 1
ATOM 1719 C C . ALA A 1 223 ? 0.695 0.230 32.400 1.00 90.75 223 ALA A C 1
ATOM 1721 O O . ALA A 1 223 ? -0.328 0.870 32.166 1.00 90.75 223 ALA A O 1
ATOM 1722 N N . LYS A 1 224 ? 1.384 0.356 33.534 1.00 93.50 224 LYS A N 1
ATOM 1723 C CA . LYS A 1 224 ? 1.101 1.367 34.552 1.00 93.50 224 LYS A CA 1
ATOM 1724 C C . LYS A 1 224 ? 2.022 2.555 34.336 1.00 93.50 224 LYS A C 1
ATOM 1726 O O . LYS A 1 224 ? 3.236 2.385 34.397 1.00 93.50 224 LYS A O 1
ATOM 1731 N N . LEU A 1 225 ? 1.461 3.726 34.074 1.00 90.69 225 LEU A N 1
ATOM 1732 C CA . LEU A 1 225 ? 2.225 4.946 33.839 1.00 90.69 225 LEU A CA 1
ATOM 1733 C C . LEU A 1 225 ? 2.961 5.368 35.114 1.00 90.69 225 LEU A C 1
ATOM 1735 O O . LEU A 1 225 ? 2.379 5.367 36.197 1.00 90.69 225 LEU A O 1
ATOM 1739 N N . GLU A 1 226 ? 4.233 5.732 34.989 1.00 88.81 226 GLU A N 1
ATOM 1740 C CA . GLU A 1 226 ? 5.077 6.154 36.108 1.00 88.81 226 GLU A CA 1
ATOM 1741 C C . GLU A 1 226 ? 5.417 7.633 35.980 1.00 88.81 226 GLU A C 1
ATOM 1743 O O . GLU A 1 226 ? 4.702 8.477 36.519 1.00 88.81 226 GLU A O 1
ATOM 1748 N N . THR A 1 227 ? 6.476 7.959 35.244 1.00 82.75 227 THR A N 1
ATOM 1749 C CA . THR A 1 227 ? 7.002 9.321 35.159 1.00 82.75 227 THR A CA 1
ATOM 1750 C C . THR A 1 227 ? 6.808 9.859 33.743 1.00 82.75 227 THR A C 1
ATOM 1752 O O . THR A 1 227 ? 7.238 9.204 32.785 1.00 82.75 227 THR A O 1
ATOM 1755 N N . PRO A 1 228 ? 6.187 11.041 33.580 1.00 77.81 228 PRO A N 1
ATOM 1756 C CA . PRO A 1 228 ? 6.132 11.705 32.286 1.00 77.81 228 PRO A CA 1
ATOM 1757 C C . PRO A 1 228 ? 7.534 12.195 31.893 1.00 77.81 228 PRO A C 1
ATOM 1759 O O . PRO A 1 228 ? 8.290 12.688 32.731 1.00 77.81 228 PRO A O 1
ATOM 1762 N N . HIS A 1 229 ? 7.878 12.074 30.615 1.00 69.31 229 HIS A N 1
ATOM 1763 C CA . HIS A 1 229 ? 9.122 12.583 30.034 1.00 69.31 229 HIS A CA 1
ATOM 1764 C C . HIS A 1 229 ? 8.786 13.383 28.764 1.00 69.31 229 HIS A C 1
ATOM 1766 O O . HIS A 1 229 ? 7.714 13.216 28.184 1.00 69.31 229 HIS A O 1
ATOM 1772 N N . ALA A 1 230 ? 9.692 14.247 28.296 1.00 63.84 230 ALA A N 1
ATOM 1773 C CA . ALA A 1 230 ? 9.564 14.876 26.980 1.00 63.84 230 ALA A CA 1
ATOM 1774 C C . ALA A 1 230 ? 9.306 13.806 25.898 1.00 63.84 230 ALA A C 1
ATOM 1776 O O . ALA A 1 230 ? 10.156 12.943 25.679 1.00 63.84 230 ALA A O 1
ATOM 1777 N N . GLY A 1 231 ? 8.123 13.854 25.277 1.00 66.56 231 GLY A N 1
ATOM 1778 C CA . GLY A 1 231 ? 7.701 12.937 24.216 1.00 66.56 231 GLY A CA 1
ATOM 1779 C C . GLY A 1 231 ? 7.037 11.628 24.664 1.00 66.56 231 GLY A C 1
ATOM 1780 O O . GLY A 1 231 ? 6.917 10.733 23.827 1.00 66.56 231 GLY A O 1
ATOM 1781 N N . GLY A 1 232 ? 6.622 11.465 25.931 1.00 80.12 232 GLY A N 1
ATOM 1782 C CA . GLY A 1 232 ? 5.870 10.272 26.353 1.00 80.12 232 GLY A CA 1
ATOM 1783 C C . GLY A 1 232 ? 5.873 9.957 27.852 1.00 80.12 232 GLY A C 1
ATOM 1784 O O . GLY A 1 232 ? 6.039 10.830 28.704 1.00 80.12 232 GLY A O 1
ATOM 1785 N N . TRP A 1 233 ? 5.696 8.675 28.174 1.00 85.56 233 TRP A N 1
ATOM 1786 C CA . TRP A 1 233 ? 5.663 8.146 29.539 1.00 85.56 233 TRP A CA 1
ATOM 1787 C C . TRP A 1 233 ? 6.598 6.955 29.707 1.00 85.56 233 TRP A C 1
ATOM 1789 O O . TRP A 1 233 ? 6.541 6.000 28.930 1.00 85.56 233 TRP A O 1
ATOM 1799 N N . HIS A 1 234 ? 7.375 6.951 30.789 1.00 87.25 234 HIS A N 1
ATOM 1800 C CA . HIS A 1 234 ? 7.893 5.697 31.328 1.00 87.25 234 HIS A CA 1
ATOM 1801 C C . HIS A 1 234 ? 6.759 4.962 32.035 1.00 87.25 234 HIS A C 1
ATOM 1803 O O . HIS A 1 234 ? 6.018 5.560 32.818 1.00 87.25 234 HIS A O 1
ATOM 1809 N N . ALA A 1 235 ? 6.607 3.676 31.747 1.00 89.81 235 ALA A N 1
ATOM 1810 C CA . ALA A 1 235 ? 5.538 2.862 32.296 1.00 89.81 235 ALA A CA 1
ATOM 1811 C C . ALA A 1 235 ? 6.035 1.459 32.643 1.00 89.81 235 ALA A C 1
ATOM 1813 O O . ALA A 1 235 ? 6.888 0.898 31.960 1.00 89.81 235 ALA A O 1
ATOM 1814 N N . THR A 1 236 ? 5.463 0.857 33.679 1.00 91.50 236 THR A N 1
ATOM 1815 C CA . THR A 1 236 ? 5.775 -0.513 34.080 1.00 91.50 236 THR A CA 1
ATOM 1816 C C . THR A 1 236 ? 4.824 -1.501 33.413 1.00 91.50 236 THR A C 1
ATOM 1818 O O . THR A 1 236 ? 3.607 -1.463 33.624 1.00 91.50 236 THR A O 1
ATOM 1821 N N . HIS A 1 237 ? 5.380 -2.423 32.629 1.00 92.25 237 HIS A N 1
ATOM 1822 C CA . HIS A 1 237 ? 4.619 -3.395 31.847 1.00 92.25 237 HIS A CA 1
ATOM 1823 C C . HIS A 1 237 ? 4.077 -4.548 32.713 1.00 92.25 237 HIS A C 1
ATOM 1825 O O . HIS A 1 237 ? 4.703 -4.964 33.701 1.00 92.25 237 HIS A O 1
ATOM 1831 N N . CYS A 1 238 ? 2.910 -5.094 32.346 1.00 85.50 238 CYS A N 1
ATOM 1832 C CA . CYS A 1 238 ? 2.234 -6.133 33.136 1.00 85.50 238 CYS A CA 1
ATOM 1833 C C . CYS A 1 238 ? 3.049 -7.430 33.273 1.00 85.50 238 CYS A C 1
ATOM 1835 O O . CYS A 1 238 ? 2.850 -8.178 34.224 1.00 85.50 238 CYS A O 1
ATOM 1837 N N . LEU A 1 239 ? 3.977 -7.691 32.345 1.00 83.56 239 LEU A N 1
ATOM 1838 C CA . LEU A 1 239 ? 4.872 -8.858 32.354 1.00 83.56 239 LEU A CA 1
ATOM 1839 C C . LEU A 1 239 ? 6.272 -8.584 32.924 1.00 83.56 239 LEU A C 1
ATOM 1841 O O . LEU A 1 239 ? 7.192 -9.345 32.645 1.00 83.56 239 LEU A O 1
ATOM 1845 N N . GLY A 1 240 ? 6.491 -7.496 33.664 1.00 78.62 240 GLY A N 1
ATOM 1846 C CA . GLY A 1 240 ? 7.852 -7.143 34.098 1.00 78.62 240 GLY A CA 1
ATOM 1847 C C . GLY A 1 240 ? 8.483 -6.044 33.244 1.00 78.62 240 GLY A C 1
ATOM 1848 O O . GLY A 1 240 ? 8.104 -5.855 32.093 1.00 78.62 240 GLY A O 1
ATOM 1849 N N . GLY A 1 241 ? 9.458 -5.331 33.816 1.00 79.81 241 GLY A N 1
ATOM 1850 C CA . GLY A 1 241 ? 10.243 -4.313 33.108 1.00 79.81 241 GLY A CA 1
ATOM 1851 C C . GLY A 1 241 ? 9.539 -2.970 32.885 1.00 79.81 241 GLY A C 1
ATOM 1852 O O . GLY A 1 241 ? 8.361 -2.794 33.218 1.00 79.81 241 GLY A O 1
ATOM 1853 N N . THR A 1 242 ? 10.303 -2.033 32.325 1.00 84.69 242 THR A N 1
ATOM 1854 C CA . THR A 1 242 ? 9.875 -0.672 31.982 1.00 84.69 242 THR A CA 1
ATOM 1855 C C . THR A 1 242 ? 9.753 -0.548 30.466 1.00 84.69 242 THR A C 1
ATOM 1857 O O . THR A 1 242 ? 10.621 -1.014 29.729 1.00 84.69 242 THR A O 1
ATOM 1860 N N . ILE A 1 243 ? 8.688 0.096 30.004 1.00 84.31 243 ILE A N 1
ATOM 1861 C CA . ILE A 1 243 ? 8.468 0.470 28.608 1.00 84.31 243 ILE A CA 1
ATOM 1862 C C . ILE A 1 243 ? 8.361 1.990 28.495 1.00 84.31 243 ILE A C 1
ATOM 1864 O O . ILE A 1 243 ? 8.070 2.679 29.476 1.00 84.31 243 ILE A O 1
ATOM 1868 N N . PHE A 1 244 ? 8.579 2.506 27.290 1.00 82.38 244 PHE A N 1
ATOM 1869 C CA . PHE A 1 244 ? 8.328 3.903 26.964 1.00 82.38 244 PHE A CA 1
ATOM 1870 C C . PHE A 1 244 ? 7.147 3.992 26.001 1.00 82.38 244 PHE A C 1
ATOM 1872 O O . PHE A 1 244 ? 7.201 3.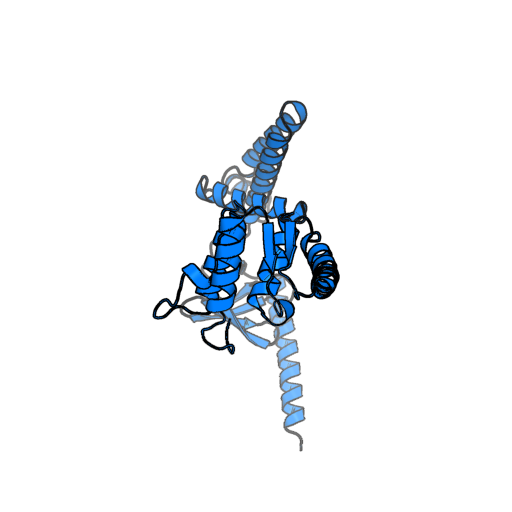437 24.904 1.00 82.38 244 PHE A O 1
ATOM 1879 N N . VAL A 1 245 ? 6.079 4.665 26.421 1.00 76.88 245 VAL A N 1
ATOM 1880 C CA . VAL A 1 245 ? 4.904 4.927 25.583 1.00 76.88 245 VAL A CA 1
ATOM 1881 C C . VAL A 1 245 ? 5.055 6.335 25.024 1.00 76.88 245 VAL A C 1
ATOM 1883 O O . VAL A 1 245 ? 4.977 7.305 25.778 1.00 76.88 245 VAL A O 1
ATOM 1886 N N . SER A 1 246 ? 5.365 6.444 23.733 1.00 72.56 246 SER A N 1
ATOM 1887 C CA . SER A 1 246 ? 5.738 7.714 23.107 1.00 72.56 246 SER A CA 1
ATOM 1888 C C . SER A 1 246 ? 4.529 8.515 22.630 1.00 72.56 246 SER A C 1
ATOM 1890 O O . SER A 1 246 ? 3.432 7.994 22.486 1.00 72.56 246 SER A O 1
ATOM 1892 N N . GLU A 1 247 ? 4.739 9.788 22.315 1.00 62.91 247 GLU A N 1
ATOM 1893 C CA . GLU A 1 247 ? 3.733 10.648 21.684 1.00 62.91 247 GLU A CA 1
ATOM 1894 C C . GLU A 1 247 ? 3.331 10.155 20.283 1.00 62.91 247 GLU A C 1
ATOM 1896 O O . GLU A 1 247 ? 2.188 10.324 19.872 1.00 62.91 247 GLU A O 1
ATOM 1901 N N . ALA A 1 248 ? 4.244 9.487 19.568 1.00 55.34 248 ALA A N 1
ATOM 1902 C CA . ALA A 1 248 ? 3.946 8.855 18.282 1.00 55.34 248 ALA A CA 1
ATOM 1903 C C . ALA A 1 248 ? 3.074 7.592 18.423 1.00 55.34 248 ALA A C 1
ATOM 1905 O O . ALA A 1 248 ? 2.389 7.215 17.475 1.00 55.34 248 ALA A O 1
ATOM 1906 N N . TYR A 1 249 ? 3.093 6.952 19.598 1.00 65.19 249 TYR A N 1
ATOM 1907 C CA . TYR A 1 249 ? 2.313 5.758 19.929 1.00 65.19 249 TYR A CA 1
ATOM 1908 C C . TYR A 1 249 ? 1.736 5.891 21.348 1.00 65.19 249 TYR A C 1
ATOM 1910 O O . TYR A 1 249 ? 2.187 5.191 22.263 1.00 65.19 249 TYR A O 1
ATOM 1918 N N . PRO A 1 250 ? 0.792 6.827 21.566 1.00 66.31 250 PRO A N 1
ATOM 1919 C CA . PRO A 1 250 ? 0.279 7.125 22.896 1.00 66.31 250 PRO A CA 1
ATOM 1920 C C . PRO A 1 250 ? -0.572 5.963 23.422 1.00 66.31 250 PRO A C 1
ATOM 1922 O O . PRO A 1 250 ? -1.018 5.112 22.645 1.00 66.31 250 PRO A O 1
ATOM 1925 N N . PRO A 1 251 ? -0.855 5.914 24.738 1.00 69.94 251 PRO A N 1
ATOM 1926 C CA . PRO A 1 251 ? -1.798 4.938 25.251 1.00 69.94 251 PRO A CA 1
ATOM 1927 C C . PRO A 1 251 ? -3.158 5.099 24.563 1.00 69.94 251 PRO A C 1
ATOM 1929 O O . PRO A 1 251 ? -3.704 6.199 24.512 1.00 69.94 251 PRO A O 1
ATOM 1932 N N . MET A 1 252 ? -3.709 3.997 24.051 1.00 69.94 252 MET A N 1
ATOM 1933 C CA . MET A 1 252 ? -4.962 3.996 23.295 1.00 69.94 252 MET A CA 1
ATOM 1934 C C . MET A 1 252 ? -6.155 4.350 24.186 1.00 69.94 252 MET A C 1
ATOM 1936 O O . MET A 1 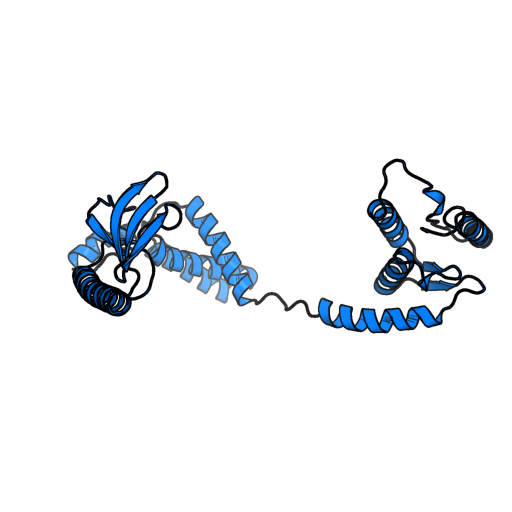252 ? -7.044 5.080 23.761 1.00 69.94 252 MET A O 1
ATOM 1940 N N . LYS A 1 253 ? -6.178 3.819 25.418 1.00 77.50 253 LYS A N 1
ATOM 1941 C CA . LYS A 1 253 ? -7.241 4.056 26.407 1.00 77.50 253 LYS A CA 1
ATOM 1942 C C . LYS A 1 253 ? -6.819 3.696 27.832 1.00 77.50 253 LYS A C 1
ATOM 1944 O O . LYS A 1 253 ? -5.857 2.948 28.041 1.00 77.50 253 LYS A O 1
ATOM 1949 N N . HIS A 1 254 ? -7.584 4.174 28.815 1.00 83.25 254 HIS A N 1
ATOM 1950 C CA . HIS A 1 254 ? -7.535 3.630 30.174 1.00 83.25 254 HIS A CA 1
ATOM 1951 C C . HIS A 1 254 ? -7.947 2.153 30.162 1.00 83.25 254 HIS A C 1
ATOM 1953 O O . HIS A 1 254 ? -8.849 1.754 29.427 1.00 83.25 254 HIS A O 1
ATOM 1959 N N . ALA A 1 255 ? -7.292 1.339 30.988 1.00 83.56 255 ALA A N 1
ATOM 1960 C CA . ALA A 1 255 ? -7.697 -0.045 31.180 1.00 83.56 255 ALA A CA 1
ATOM 1961 C C . ALA A 1 255 ? -9.082 -0.108 31.844 1.00 83.56 255 ALA A C 1
ATOM 1963 O O . ALA A 1 255 ? -9.345 0.588 32.830 1.00 83.56 255 ALA A O 1
ATOM 1964 N N . THR A 1 256 ? -9.951 -0.976 31.333 1.00 83.06 256 THR A N 1
ATOM 1965 C CA . THR A 1 256 ? -11.204 -1.364 31.994 1.00 83.06 256 THR A CA 1
ATOM 1966 C C . THR A 1 256 ? -10.916 -2.059 33.328 1.00 83.06 256 THR A C 1
ATOM 1968 O O . THR A 1 256 ? -9.809 -2.544 33.564 1.00 83.06 256 THR A O 1
ATOM 1971 N N . GLU A 1 257 ? -11.915 -2.185 34.204 1.00 79.12 257 GLU A N 1
ATOM 1972 C CA . GLU A 1 257 ? -11.747 -2.889 35.489 1.00 79.12 257 GLU A CA 1
ATOM 1973 C C . GLU A 1 257 ? -11.264 -4.338 35.317 1.00 79.12 257 GLU A C 1
ATOM 1975 O O . GLU A 1 257 ? -10.393 -4.806 36.053 1.00 79.12 257 GLU A O 1
ATOM 1980 N N . SER A 1 258 ? -11.752 -5.031 34.283 1.00 78.38 258 SER A N 1
ATOM 1981 C CA . SER A 1 258 ? -11.299 -6.388 33.953 1.00 78.38 258 SER A CA 1
ATOM 1982 C C . SER A 1 258 ? -9.818 -6.439 33.550 1.00 78.38 258 SER A C 1
ATOM 1984 O O . SER A 1 258 ? -9.084 -7.346 33.944 1.00 78.38 258 SER A O 1
ATOM 1986 N N . GLU A 1 259 ? -9.347 -5.432 32.817 1.00 84.06 259 GLU A N 1
ATOM 1987 C CA . GLU A 1 259 ? -7.959 -5.325 32.369 1.00 84.06 259 GLU A CA 1
ATOM 1988 C C . GLU A 1 259 ? -7.025 -4.912 33.508 1.00 84.06 259 GLU A C 1
ATOM 1990 O O . GLU A 1 259 ? -5.911 -5.426 33.590 1.00 84.06 259 GLU A O 1
ATOM 1995 N N . LYS A 1 260 ? -7.478 -4.052 34.429 1.00 90.00 260 LYS A N 1
ATOM 1996 C CA . LYS A 1 260 ? -6.734 -3.730 35.658 1.00 90.00 260 LYS A CA 1
ATOM 1997 C C . LYS A 1 260 ? -6.503 -4.982 36.505 1.00 90.00 260 LYS A C 1
ATOM 1999 O O . LYS A 1 260 ? -5.377 -5.238 36.924 1.00 90.00 260 LYS A O 1
ATOM 2004 N N . ALA A 1 261 ? -7.534 -5.808 36.696 1.00 85.06 261 ALA A N 1
ATOM 2005 C CA . ALA A 1 261 ? -7.394 -7.079 37.407 1.00 85.06 261 ALA A CA 1
ATOM 2006 C C . ALA A 1 261 ? -6.408 -8.031 36.700 1.00 85.06 261 ALA A C 1
ATOM 2008 O O . ALA A 1 261 ? -5.561 -8.652 37.347 1.00 85.06 261 ALA A O 1
ATOM 2009 N N . ALA A 1 262 ? -6.468 -8.105 35.365 1.00 83.50 262 ALA A N 1
ATOM 2010 C CA . ALA A 1 262 ? -5.537 -8.903 34.570 1.00 83.50 262 ALA A CA 1
ATOM 2011 C C . ALA A 1 262 ? -4.086 -8.395 34.661 1.00 83.50 262 ALA A C 1
ATOM 2013 O O . ALA A 1 262 ? -3.160 -9.210 34.718 1.00 83.50 262 ALA A O 1
ATOM 2014 N N . TYR A 1 263 ? -3.884 -7.073 34.696 1.00 90.00 263 TYR A N 1
ATOM 2015 C CA . TYR A 1 263 ? -2.577 -6.450 34.902 1.00 90.00 263 TYR A CA 1
ATOM 2016 C C . TYR A 1 263 ? -1.959 -6.908 36.227 1.00 90.00 263 TYR A C 1
ATOM 2018 O O . TYR A 1 263 ? -0.851 -7.447 36.232 1.00 90.00 263 TYR A O 1
ATOM 2026 N N . GLU A 1 264 ? -2.695 -6.757 37.332 1.00 91.88 264 GLU A N 1
ATOM 2027 C CA . GLU A 1 264 ? -2.203 -7.090 38.674 1.00 91.88 264 GLU A CA 1
ATOM 2028 C C . GLU A 1 264 ? -1.896 -8.586 38.817 1.00 91.88 264 GLU A C 1
ATOM 2030 O O . GLU A 1 264 ? -0.843 -8.964 39.339 1.00 91.88 264 GLU A O 1
ATOM 2035 N N . HIS A 1 265 ? -2.764 -9.451 38.280 1.00 87.12 265 HIS A N 1
ATOM 2036 C CA . HIS A 1 265 ? -2.544 -10.898 38.281 1.00 87.12 265 HIS A CA 1
ATOM 2037 C C . HIS A 1 265 ? -1.224 -11.276 37.596 1.00 87.12 265 HIS A C 1
ATOM 2039 O O . HIS A 1 265 ? -0.370 -11.943 38.184 1.00 87.12 265 HIS A O 1
ATOM 2045 N N . ARG A 1 266 ? -1.029 -10.816 36.355 1.00 83.06 266 ARG A N 1
ATOM 2046 C CA . ARG A 1 266 ? 0.162 -11.139 35.551 1.00 83.06 266 ARG A CA 1
ATOM 2047 C C . ARG A 1 266 ? 1.431 -10.550 36.151 1.00 83.06 266 ARG A C 1
ATOM 2049 O O . ARG A 1 266 ? 2.483 -11.196 36.130 1.00 83.06 266 ARG A O 1
ATOM 2056 N N . ARG A 1 267 ? 1.334 -9.355 36.735 1.00 83.44 267 ARG A N 1
ATOM 2057 C CA . ARG A 1 267 ? 2.461 -8.715 37.410 1.00 83.44 267 ARG A CA 1
ATOM 2058 C C . ARG A 1 267 ? 2.905 -9.532 38.617 1.00 83.44 267 ARG A C 1
ATOM 2060 O O . ARG A 1 267 ? 4.099 -9.791 38.773 1.00 83.44 267 ARG A O 1
ATOM 2067 N N . ALA A 1 268 ? 1.953 -9.992 39.427 1.00 84.44 268 ALA A N 1
ATOM 2068 C CA . ALA A 1 268 ? 2.231 -10.844 40.576 1.00 84.44 268 ALA A CA 1
ATOM 2069 C C . ALA A 1 268 ? 2.860 -12.188 40.169 1.00 84.44 268 ALA A C 1
ATOM 2071 O O . ALA A 1 268 ? 3.784 -12.659 40.833 1.00 84.44 268 ALA A O 1
ATOM 2072 N N . GLU A 1 269 ? 2.402 -12.806 39.078 1.00 82.19 269 GLU A N 1
ATOM 2073 C CA . GLU A 1 269 ? 3.005 -14.038 38.550 1.00 82.19 269 GLU A CA 1
ATOM 2074 C C . GLU A 1 269 ? 4.434 -13.825 38.049 1.00 82.19 269 GLU A C 1
ATOM 2076 O O . GLU A 1 269 ? 5.334 -14.598 38.384 1.00 82.19 269 GLU A O 1
ATOM 2081 N N . THR A 1 270 ? 4.664 -12.743 37.309 1.00 75.94 270 THR A N 1
ATOM 2082 C CA . THR A 1 270 ? 5.989 -12.427 36.767 1.00 75.94 270 THR A CA 1
ATOM 2083 C C . THR A 1 270 ? 6.998 -12.159 37.885 1.00 75.94 270 THR A C 1
ATOM 2085 O O . THR A 1 270 ? 8.098 -12.711 37.870 1.00 75.94 270 THR A O 1
ATOM 2088 N N . LEU A 1 271 ? 6.622 -11.382 38.907 1.00 75.19 271 LEU A N 1
ATOM 2089 C CA . LEU A 1 271 ? 7.493 -11.104 40.057 1.00 75.19 271 LEU A CA 1
ATOM 2090 C C . LEU A 1 271 ? 7.866 -12.386 40.822 1.00 75.19 271 LEU A C 1
ATOM 2092 O O . LEU A 1 271 ? 9.011 -12.548 41.247 1.00 75.19 271 LEU A O 1
ATOM 2096 N N . LYS A 1 272 ? 6.935 -13.345 40.948 1.00 77.69 272 LYS A N 1
ATOM 2097 C CA . LYS A 1 272 ? 7.224 -14.665 41.542 1.00 77.69 272 LYS A CA 1
ATOM 2098 C C . LYS A 1 272 ? 8.252 -15.455 40.728 1.00 77.69 272 LYS A C 1
ATOM 2100 O O . LYS A 1 272 ? 9.064 -16.167 41.319 1.00 77.69 272 LYS A O 1
ATOM 2105 N N . LEU A 1 273 ? 8.207 -15.362 39.399 1.00 69.19 273 LEU A N 1
ATOM 2106 C CA . LEU A 1 273 ? 9.161 -16.032 38.510 1.00 69.19 273 LEU A CA 1
ATOM 2107 C C . LEU A 1 273 ? 10.550 -15.390 38.584 1.00 69.19 273 LEU A C 1
ATOM 2109 O O . LEU A 1 273 ? 11.533 -16.116 38.720 1.00 69.19 273 LEU A O 1
ATOM 2113 N N . GLN A 1 274 ? 10.627 -14.058 38.596 1.00 64.00 274 GLN A N 1
ATOM 2114 C CA . GLN A 1 274 ? 11.889 -13.322 38.747 1.00 64.00 274 GLN A CA 1
ATOM 2115 C C . GLN A 1 274 ? 12.579 -13.672 40.075 1.00 64.00 274 GLN A C 1
ATOM 2117 O O . GLN A 1 274 ? 13.711 -14.142 40.077 1.00 64.00 274 GLN A O 1
ATOM 2122 N N . HIS A 1 275 ? 11.847 -13.648 41.194 1.00 63.47 275 HIS A N 1
ATOM 2123 C CA . HIS A 1 275 ? 12.391 -14.043 42.502 1.00 63.47 275 HIS A CA 1
ATOM 2124 C C . HIS A 1 275 ? 12.786 -15.524 42.627 1.00 63.47 275 HIS A C 1
ATOM 2126 O O . HIS A 1 275 ? 13.535 -15.881 43.541 1.00 63.47 275 HIS A O 1
ATOM 2132 N N . ARG A 1 276 ? 12.257 -16.415 41.778 1.00 60.78 276 ARG A N 1
ATOM 2133 C CA . ARG A 1 276 ? 12.716 -17.814 41.697 1.00 60.78 276 ARG A CA 1
ATOM 2134 C C . ARG A 1 276 ? 14.003 -17.943 40.884 1.00 60.78 276 ARG A C 1
ATOM 2136 O O . ARG A 1 276 ? 14.809 -18.808 41.212 1.00 60.78 276 ARG A O 1
ATOM 2143 N N . SER A 1 277 ? 14.178 -17.112 39.858 1.00 57.78 277 SER A N 1
ATOM 2144 C CA . SER A 1 277 ? 15.402 -17.047 39.053 1.00 57.78 277 SER A CA 1
ATOM 2145 C C . SER A 1 277 ? 16.571 -16.520 39.884 1.00 57.78 277 SER A C 1
ATOM 2147 O O . SER A 1 277 ? 17.581 -17.207 40.006 1.00 57.78 277 SER A O 1
ATOM 2149 N N . ASP A 1 278 ? 16.372 -15.400 40.585 1.00 58.56 278 ASP A N 1
ATOM 2150 C CA . ASP A 1 278 ? 17.409 -14.771 41.418 1.00 58.56 278 ASP A CA 1
ATOM 2151 C C . ASP A 1 278 ? 17.884 -15.697 42.553 1.00 58.56 278 ASP A C 1
ATOM 2153 O O . ASP A 1 278 ? 19.057 -15.720 42.916 1.00 58.56 278 ASP A O 1
ATOM 2157 N N . ARG A 1 279 ? 16.982 -16.527 43.101 1.00 58.06 279 ARG A N 1
ATOM 2158 C CA . ARG A 1 279 ? 17.334 -17.536 44.117 1.00 58.06 279 ARG A CA 1
ATOM 2159 C C . ARG A 1 279 ? 18.095 -18.739 43.564 1.00 58.06 279 ARG A C 1
ATOM 2161 O O . ARG A 1 279 ? 18.818 -19.368 44.331 1.00 58.06 279 ARG A O 1
ATOM 2168 N N . LYS A 1 280 ? 17.919 -19.085 42.285 1.00 55.22 280 LYS A N 1
ATOM 2169 C CA . LYS A 1 280 ? 18.679 -20.165 41.637 1.00 55.22 280 LYS A CA 1
ATOM 2170 C C . LYS A 1 280 ? 20.095 -19.726 41.266 1.00 55.22 280 LYS A C 1
ATOM 2172 O O . LYS A 1 280 ? 20.983 -20.562 41.299 1.00 55.22 280 LYS A O 1
ATOM 2177 N N . GLU A 1 281 ? 20.309 -18.446 40.963 1.00 51.56 281 GLU A N 1
ATOM 2178 C CA . GLU A 1 281 ? 21.649 -17.891 40.698 1.00 51.56 281 GLU A CA 1
ATOM 2179 C C . GLU A 1 281 ? 22.467 -17.625 41.975 1.00 51.56 281 GLU A C 1
ATOM 2181 O O . GLU A 1 281 ? 23.687 -17.513 41.910 1.00 51.56 281 GLU A O 1
ATOM 2186 N N . GLN A 1 282 ? 21.822 -17.555 43.146 1.00 52.44 282 GLN A N 1
ATOM 2187 C CA . GLN A 1 282 ? 22.477 -17.318 44.443 1.00 52.44 282 GLN A CA 1
ATOM 2188 C C . GLN A 1 282 ? 22.736 -18.590 45.273 1.00 52.44 282 GLN A C 1
ATOM 2190 O O . GLN A 1 282 ? 23.199 -18.489 46.411 1.00 52.44 282 GLN A O 1
ATOM 2195 N N . GLN A 1 283 ? 22.448 -19.783 44.743 1.00 42.25 283 GLN A N 1
ATOM 2196 C CA . GLN A 1 283 ? 22.902 -21.045 45.338 1.00 42.25 283 GLN A CA 1
ATOM 2197 C C . GLN A 1 283 ? 24.195 -21.492 44.632 1.00 42.25 283 GLN A C 1
ATOM 2199 O O . GLN A 1 283 ? 24.155 -21.644 43.412 1.00 42.25 283 GLN A O 1
ATOM 2204 N N . PRO A 1 284 ? 25.322 -21.647 45.358 1.00 49.50 284 PRO A N 1
ATOM 2205 C CA . PRO A 1 284 ? 26.596 -22.076 44.779 1.00 49.50 284 PRO A CA 1
ATOM 2206 C C . PRO A 1 284 ? 26.563 -23.520 44.270 1.00 49.50 284 PRO A C 1
ATOM 2208 O O . PRO A 1 284 ? 25.788 -24.335 44.827 1.00 49.50 284 PRO A O 1
#

Foldseek 3Di:
DPPDVVVCLVVQVVVQVVVVVVVDDDDTLCVVPDDPPDDPVNSLVVVLVSLVVDQADEDEAPLLVDPSSLVSLLSCVVVVHHYHYDPNHDPVSSVVSVVVVVVVCVVVVPPPPPDPVVVLVVLLVVVLVVCCVVPVAQAPLVVQLVVLVVQLVCCVVPHDPVSNSVSVSSNVSSVVCCQPVNHPHCPVVCVVVVHDGSQPCCPLPPDDQQFWFQQDDDLFRIWGFHDADVFFTWTATLLGDIDTQGVVRHGRGTDDPVSVVSSPVNNVVNVVVVVVVVVVVPDD

Sequence (284 aa):
MTGIEDFNFPAFNAEADRLRAAGWHVENPADHGHVDGAEWADYLRYDIWRLATCEAIHLLPGWQKCRGAKLEVHIAKALGMKVRYAHGADPAADLMIDQGADFLMMQLAAEPKPDPVEVFLDEIRAELKRARAKFPGDRVMGLALAEEFGELIKAMLDEPAANVRKEAIQTAVMAARVVLDGDGSVKEWRAHQGLDQIIDLAPAGNFKSGDIVRYSDGCTALAKLETPHAGGWHATHCLGGTIFVSEAYPPMKHATESEKAAYEHRRAETLKLQHRSDRKEQQP

Organism: Ectopseudomonas mendocina (NCBI:txid300)